Protein AF-A0A368FZT1-F1 (afdb_monomer)

Mean predicted aligned error: 20.61 Å

Solvent-accessible surface area (backbone atoms only — not comparable to full-atom values): 13750 Å² total; per-residue (Å²): 111,73,68,60,55,51,53,52,53,49,55,52,51,52,52,50,52,50,51,53,54,49,49,63,48,50,56,52,50,53,51,51,49,54,51,50,50,52,53,50,50,60,50,52,77,72,47,78,65,82,86,70,64,77,76,77,80,78,63,74,84,92,45,52,70,65,61,53,51,53,45,47,74,75,28,95,40,71,41,58,28,50,43,54,52,48,53,62,72,34,63,88,47,95,52,56,68,52,45,76,91,78,37,88,64,48,66,61,53,55,50,51,51,50,52,50,45,72,75,57,74,58,101,41,73,69,54,48,53,52,52,50,52,48,25,52,50,49,40,38,51,46,36,55,52,48,59,64,66,72,52,91,72,74,86,83,76,89,78,74,73,77,77,87,72,87,73,81,82,85,87,80,92,74,90,81,88,89,84,88,86,88,82,86,88,79,91,78,88,80,90,84,92,83,81,88,80,88,82,90,86,86,84,87,84,89,82,84,91,134

Secondary structure (DSSP, 8-state):
-HHHHHHHHHHHHHHHHHHHHHHHHHHHHHHHHHHHHHHHHHHHTTS--TTSS-------TT--HHHHHHHHHH-SSHHHHHHHHHHHHTTT-TTTTS-GGG-S-HHHHHHHHHHHHHHS--SSHHHHHHHHHHHHHHHHHHHHHHHHHSS---------------PPS-----------------------------------------

pLDDT: mean 72.35, std 20.94, range [32.94, 98.0]

Radius of gyration: 41.98 Å; Cα contacts (8 Å, |Δi|>4): 70; chains: 1; bounding box: 134×56×104 Å

Foldseek 3Di:
DVVVVVVVVVVVVVVVVVVVVVVVVVVVVVVVVVVVVVVVVVVVVVDPPPVPPLPPQDDPQPQDPVNLVVLLVVDPALLSSLLVLLCSNCVPPPCSLPQLVPGPPVVSVVSSLSVSCVSDPDPDPVVSVVSSVSNSVSSNVVSVVVVVVPDPDDDDDPPPPDPPPDDDDDDDDDDDDDDDDDDDDDDDDDDDDDDYDDDDDDDDDDDDDD

Structure (mmCIF, N/CA/C/O backbone):
data_AF-A0A368FZT1-F1
#
_entry.id   AF-A0A368FZT1-F1
#
loop_
_atom_site.group_PDB
_atom_site.id
_atom_site.type_symbol
_atom_site.label_atom_id
_atom_site.label_alt_id
_atom_site.label_comp_id
_atom_site.label_asym_id
_atom_site.label_entity_id
_atom_site.label_seq_id
_atom_site.pdbx_PDB_ins_code
_atom_site.Cartn_x
_atom_site.Cartn_y
_atom_site.Cartn_z
_atom_site.occupancy
_atom_site.B_iso_or_equiv
_atom_site.auth_seq_id
_atom_site.auth_comp_id
_atom_site.auth_asym_id
_atom_site.auth_atom_id
_atom_site.pdbx_PDB_model_num
ATOM 1 N N . MET A 1 1 ? -59.828 1.746 61.726 1.00 66.81 1 MET A N 1
ATOM 2 C CA . MET A 1 1 ? -58.622 2.583 61.553 1.00 66.81 1 MET A CA 1
ATOM 3 C C . MET A 1 1 ? -57.364 1.718 61.612 1.00 66.81 1 MET A C 1
ATOM 5 O O . MET A 1 1 ? -56.768 1.463 60.575 1.00 66.81 1 MET A O 1
ATOM 9 N N . ASP A 1 2 ? -57.015 1.172 62.775 1.00 82.88 2 ASP A N 1
ATOM 10 C CA . ASP A 1 2 ? -55.667 0.654 63.090 1.00 82.88 2 ASP A CA 1
ATOM 11 C C . ASP A 1 2 ? -55.168 -0.544 62.258 1.00 82.88 2 ASP A C 1
ATOM 13 O O . ASP A 1 2 ? -53.963 -0.776 62.165 1.00 82.88 2 ASP A O 1
ATOM 17 N N . SER A 1 3 ? -56.062 -1.335 61.653 1.00 85.62 3 SER A N 1
ATOM 18 C CA . SER A 1 3 ? -55.662 -2.411 60.726 1.00 85.62 3 SER A CA 1
ATOM 19 C C . SER A 1 3 ? -55.137 -1.851 59.401 1.00 85.62 3 SER A C 1
ATOM 21 O O . SER A 1 3 ? -54.125 -2.319 58.895 1.00 85.62 3 SER A O 1
ATOM 23 N N . TYR A 1 4 ? -55.787 -0.807 58.879 1.00 89.94 4 TYR A N 1
ATOM 24 C CA . TYR A 1 4 ? -55.430 -0.176 57.606 1.00 89.94 4 TYR A CA 1
ATOM 25 C C . TYR A 1 4 ? -54.104 0.589 57.718 1.00 89.94 4 TYR A C 1
ATOM 27 O O . TYR A 1 4 ? -53.255 0.509 56.837 1.00 89.94 4 TYR A O 1
ATOM 35 N N . ILE A 1 5 ? -53.883 1.252 58.860 1.00 92.31 5 ILE A N 1
ATOM 36 C CA . ILE A 1 5 ? -52.615 1.928 59.170 1.00 92.31 5 ILE A CA 1
ATOM 37 C C . ILE A 1 5 ? -51.461 0.913 59.228 1.00 92.31 5 ILE A C 1
ATOM 39 O O . ILE A 1 5 ? -50.427 1.142 58.606 1.00 92.31 5 ILE A O 1
ATOM 43 N N . ARG A 1 6 ? -51.647 -0.240 59.893 1.00 92.00 6 ARG A N 1
ATOM 44 C CA . ARG A 1 6 ? -50.635 -1.313 59.925 1.00 92.00 6 ARG A CA 1
ATOM 45 C C . ARG A 1 6 ? -50.302 -1.869 58.544 1.00 92.00 6 ARG A C 1
ATOM 47 O O . ARG A 1 6 ? -49.128 -2.086 58.262 1.00 92.00 6 ARG A O 1
ATOM 54 N N . GLU A 1 7 ? -51.301 -2.084 57.691 1.00 94.19 7 GLU A N 1
ATOM 55 C CA . GLU A 1 7 ? -51.066 -2.589 56.335 1.00 94.19 7 GLU A CA 1
ATOM 56 C C . GLU A 1 7 ? -50.265 -1.588 55.485 1.00 94.19 7 GLU A C 1
ATOM 58 O O . GLU A 1 7 ? -49.317 -1.979 54.803 1.00 94.19 7 GLU A O 1
ATOM 63 N N . ILE A 1 8 ? -50.575 -0.289 55.587 1.00 94.69 8 ILE A N 1
ATOM 64 C CA . ILE A 1 8 ? -49.796 0.776 54.936 1.00 94.69 8 ILE A CA 1
ATOM 65 C C . ILE A 1 8 ? -48.347 0.775 55.437 1.00 94.69 8 ILE A C 1
ATOM 67 O O . ILE A 1 8 ? -47.428 0.805 54.619 1.00 94.69 8 ILE A O 1
ATOM 71 N N . SER A 1 9 ? -48.124 0.692 56.752 1.00 93.75 9 SER A N 1
ATOM 72 C CA . SER A 1 9 ? -46.770 0.633 57.317 1.00 93.75 9 SER A CA 1
ATOM 73 C C . SER A 1 9 ? -45.992 -0.615 56.878 1.00 93.75 9 SER A C 1
ATOM 75 O O . SER A 1 9 ? -44.796 -0.504 56.621 1.00 93.75 9 SER A O 1
ATOM 77 N N . SER A 1 10 ? -46.646 -1.776 56.730 1.00 95.75 10 SER A N 1
ATOM 78 C CA . SER A 1 10 ? -46.002 -2.994 56.202 1.00 95.75 10 SER A CA 1
ATOM 79 C C . SER A 1 10 ? -45.539 -2.797 54.758 1.00 95.75 10 SER A C 1
ATOM 81 O O . SER A 1 10 ? -44.368 -3.002 54.451 1.00 95.75 10 SER A O 1
ATOM 83 N N . ARG A 1 11 ? -46.427 -2.291 53.889 1.00 95.50 11 ARG A N 1
ATOM 84 C CA . ARG A 1 11 ? -46.112 -2.012 52.476 1.00 95.50 11 ARG A CA 1
ATOM 85 C C . ARG A 1 11 ? -45.005 -0.962 52.322 1.00 95.50 11 ARG A C 1
ATOM 87 O O . ARG A 1 11 ? -44.181 -1.066 51.420 1.00 95.50 11 ARG A O 1
ATOM 94 N N . GLN A 1 12 ? -44.964 0.045 53.199 1.00 95.31 12 GLN A N 1
ATOM 95 C CA . GLN A 1 12 ? -43.883 1.039 53.227 1.00 95.31 12 GLN A CA 1
ATOM 96 C C . GLN A 1 12 ? -42.538 0.424 53.638 1.00 95.31 12 GLN A C 1
ATOM 98 O O . GLN A 1 12 ? -41.517 0.768 53.046 1.00 95.31 12 GLN A O 1
ATOM 103 N N . LEU A 1 13 ? -42.530 -0.494 54.609 1.00 96.38 13 LEU A N 1
ATOM 104 C CA . LEU A 1 13 ? -41.320 -1.195 55.043 1.00 96.38 13 LEU A CA 1
ATOM 105 C C . LEU A 1 13 ? -40.777 -2.132 53.952 1.00 96.38 13 LEU A C 1
ATOM 107 O O . LEU A 1 13 ? -39.575 -2.125 53.695 1.00 96.38 13 LEU A O 1
ATOM 111 N N . GLU A 1 14 ? -41.652 -2.888 53.285 1.00 95.81 14 GLU A N 1
ATOM 112 C CA . GLU A 1 14 ? -41.304 -3.739 52.136 1.00 95.81 14 GLU A CA 1
ATOM 113 C C . GLU A 1 14 ? -40.705 -2.906 50.992 1.00 95.81 14 GLU A C 1
ATOM 115 O O . GLU A 1 14 ? -39.598 -3.182 50.533 1.00 95.81 14 GLU A O 1
ATOM 120 N N . MET A 1 15 ? -41.374 -1.814 50.605 1.00 97.38 15 MET A N 1
ATOM 121 C CA . MET A 1 15 ? -40.884 -0.897 49.572 1.00 97.38 15 MET A CA 1
ATOM 122 C C . MET A 1 15 ? -39.522 -0.281 49.929 1.00 97.38 15 MET A C 1
ATOM 124 O O . MET A 1 15 ? -38.678 -0.118 49.049 1.00 97.38 15 MET A O 1
ATOM 128 N N . GLN A 1 16 ? -39.278 0.044 51.203 1.00 96.94 16 GLN A N 1
ATOM 129 C CA . GLN A 1 16 ? -37.981 0.558 51.648 1.00 96.94 16 GLN A CA 1
ATOM 130 C C . GLN A 1 16 ? -36.875 -0.503 51.512 1.00 96.94 16 GLN A C 1
ATOM 132 O O . GLN A 1 16 ? -35.805 -0.201 50.986 1.00 96.94 16 GLN A O 1
ATOM 137 N N . GLN A 1 17 ? -37.146 -1.757 51.898 1.00 97.81 17 GLN A N 1
ATOM 138 C CA . GLN A 1 17 ? -36.201 -2.867 51.712 1.00 97.81 17 GLN A CA 1
ATOM 139 C C . GLN A 1 17 ? -35.886 -3.122 50.231 1.00 97.81 17 GLN A C 1
ATOM 141 O O . GLN A 1 17 ? -34.726 -3.359 49.884 1.00 97.81 17 GLN A O 1
ATOM 146 N N . ASP A 1 18 ? -36.883 -3.030 49.348 1.00 97.44 18 ASP A N 1
ATOM 147 C CA . ASP A 1 18 ? -36.681 -3.153 47.902 1.00 97.44 18 ASP A CA 1
ATOM 148 C C . ASP A 1 18 ? -35.825 -2.010 47.339 1.00 97.44 18 ASP A C 1
ATOM 150 O O . ASP A 1 18 ? -34.900 -2.265 46.564 1.00 97.44 18 ASP A O 1
ATOM 154 N N . VAL A 1 19 ? -36.066 -0.763 47.762 1.00 97.50 19 VAL A N 1
ATOM 155 C CA . VAL A 1 19 ? -35.246 0.401 47.376 1.00 97.50 19 VAL A CA 1
ATOM 156 C C . VAL A 1 19 ? -33.789 0.217 47.805 1.00 97.50 19 VAL A C 1
ATOM 158 O O . VAL A 1 19 ? -32.884 0.401 46.986 1.00 97.50 19 VAL A O 1
ATOM 161 N N . ASP A 1 20 ? -33.544 -0.215 49.043 1.00 97.75 20 ASP A N 1
ATOM 162 C CA . ASP A 1 20 ? -32.190 -0.441 49.561 1.00 97.75 20 ASP A CA 1
ATOM 163 C C . ASP A 1 20 ? -31.495 -1.625 48.850 1.00 97.75 20 ASP A C 1
ATOM 165 O O . ASP A 1 20 ? -30.318 -1.547 48.484 1.00 97.75 20 ASP A O 1
ATOM 169 N N . SER A 1 21 ? -32.242 -2.694 48.547 1.00 98.00 21 SER A N 1
ATOM 170 C CA . SER A 1 21 ? -31.788 -3.853 47.759 1.00 98.00 21 SER A CA 1
ATOM 171 C C . SER A 1 21 ? -31.425 -3.483 46.315 1.00 98.00 21 SER A C 1
ATOM 173 O O . SER A 1 21 ? -30.409 -3.945 45.783 1.00 98.00 21 SER A O 1
ATOM 175 N N . ILE A 1 22 ? -32.224 -2.625 45.670 1.00 97.94 22 ILE A N 1
ATOM 176 C CA . ILE A 1 22 ? -31.953 -2.092 44.329 1.00 97.94 22 ILE A CA 1
ATOM 177 C C . ILE A 1 22 ? -30.713 -1.197 44.362 1.00 97.94 22 ILE A C 1
ATOM 179 O O . ILE A 1 22 ? -29.813 -1.392 43.545 1.00 97.94 22 ILE A O 1
ATOM 183 N N . LYS A 1 23 ? -30.606 -0.284 45.333 1.00 97.69 23 LYS A N 1
ATOM 184 C CA . LYS A 1 23 ? -29.442 0.597 45.493 1.00 97.69 23 LYS A CA 1
ATOM 185 C C . LYS A 1 23 ? -28.140 -0.202 45.630 1.00 97.69 23 LYS A C 1
ATOM 187 O O . LYS A 1 23 ? -27.205 0.011 44.861 1.00 97.69 23 LYS A O 1
ATOM 192 N N . ALA A 1 24 ? -28.121 -1.216 46.497 1.00 97.56 24 ALA A N 1
ATOM 193 C CA . ALA A 1 24 ? -26.971 -2.106 46.674 1.00 97.56 24 ALA A CA 1
ATOM 194 C C . ALA A 1 24 ? -26.660 -2.989 45.442 1.00 97.56 24 ALA A C 1
ATOM 196 O O . ALA A 1 24 ? -25.560 -3.538 45.328 1.00 97.56 24 ALA A O 1
ATOM 197 N N . LYS A 1 25 ? -27.606 -3.185 44.511 1.00 97.31 25 LYS A N 1
ATOM 198 C CA . LYS A 1 25 ? -27.345 -3.813 43.199 1.00 97.31 25 LYS A CA 1
ATOM 199 C C . LYS A 1 25 ? -26.739 -2.812 42.213 1.00 97.31 25 LYS A C 1
ATOM 201 O O . LYS A 1 25 ? -25.789 -3.176 41.526 1.00 97.31 25 LYS A O 1
ATOM 206 N N . VAL A 1 26 ? -27.246 -1.578 42.171 1.00 97.81 26 VAL A N 1
ATOM 207 C CA . VAL A 1 26 ? -26.725 -0.503 41.309 1.00 97.81 26 VAL A CA 1
ATOM 208 C C . VAL A 1 26 ? -25.274 -0.181 41.663 1.00 97.81 26 VAL A C 1
ATOM 210 O O . VAL A 1 26 ? -24.425 -0.236 40.780 1.00 97.81 26 VAL A O 1
ATOM 213 N N . GLU A 1 27 ? -24.953 0.031 42.942 1.00 97.56 27 GLU A N 1
ATOM 214 C CA . GLU A 1 27 ? -23.581 0.330 43.389 1.00 97.56 27 GLU A CA 1
ATOM 215 C C . GLU A 1 27 ? -22.581 -0.761 42.960 1.00 97.56 27 GLU A C 1
ATOM 217 O O . GLU A 1 27 ? -21.521 -0.457 42.409 1.00 97.56 27 GLU A O 1
ATOM 222 N N . ARG A 1 28 ? -22.951 -2.045 43.104 1.00 96.81 28 ARG A N 1
ATOM 223 C CA . ARG A 1 28 ? -22.137 -3.179 42.628 1.00 96.81 28 ARG A CA 1
ATOM 224 C C . ARG A 1 28 ? -21.985 -3.213 41.109 1.00 96.81 28 ARG A C 1
ATOM 226 O O . ARG A 1 28 ? -20.898 -3.528 40.625 1.00 96.81 28 ARG A O 1
ATOM 233 N N . LEU A 1 29 ? -23.043 -2.900 40.358 1.00 97.12 29 LEU A N 1
ATOM 234 C CA . LEU A 1 29 ? -22.975 -2.814 38.898 1.00 97.12 29 LEU A CA 1
ATOM 235 C C . LEU A 1 29 ? -22.032 -1.691 38.463 1.00 97.12 29 LEU A C 1
ATOM 237 O O . LEU A 1 29 ? -21.136 -1.956 37.666 1.00 97.12 29 LEU A O 1
ATOM 241 N N . GLU A 1 30 ? -22.137 -0.491 39.037 1.00 96.44 30 GLU A N 1
ATOM 242 C CA . GLU A 1 30 ? -21.202 0.600 38.740 1.00 96.44 30 GLU A CA 1
ATOM 243 C C . GLU A 1 30 ? -19.750 0.246 39.103 1.00 96.44 30 GLU A C 1
ATOM 245 O O . GLU A 1 30 ? -18.820 0.614 38.389 1.00 96.44 30 GLU A O 1
ATOM 250 N N . GLN A 1 31 ? -19.516 -0.471 40.207 1.00 96.69 31 GLN A N 1
ATOM 251 C CA . GLN A 1 31 ? -18.171 -0.931 40.573 1.00 96.69 31 GLN A CA 1
ATOM 252 C C . GLN A 1 31 ? -17.626 -1.964 39.580 1.00 96.69 31 GLN A C 1
ATOM 254 O O . GLN A 1 31 ? -16.460 -1.874 39.188 1.00 96.69 31 GLN A O 1
ATOM 259 N N . SER A 1 32 ? -18.470 -2.886 39.106 1.00 96.12 32 SER A N 1
ATOM 260 C CA . SER A 1 32 ? -18.100 -3.812 38.031 1.00 96.12 32 SER A CA 1
ATOM 261 C C . SER A 1 32 ? -17.834 -3.082 36.708 1.00 96.12 32 SER A C 1
ATOM 263 O O . SER A 1 32 ? -16.868 -3.400 36.021 1.00 96.12 32 SER A O 1
ATOM 265 N N . GLU A 1 33 ? -18.605 -2.038 36.391 1.00 95.06 33 GLU A N 1
ATOM 266 C CA . GLU A 1 33 ? -18.410 -1.215 35.198 1.00 95.06 33 GLU A CA 1
ATOM 267 C C . GLU A 1 33 ? -17.088 -0.441 35.261 1.00 95.06 33 GLU A C 1
ATOM 269 O O . GLU A 1 33 ? -16.310 -0.470 34.309 1.00 95.06 33 GLU A O 1
ATOM 274 N N . ARG A 1 34 ? -16.786 0.202 36.397 1.00 93.38 34 ARG A N 1
ATOM 275 C CA . ARG A 1 34 ? -15.503 0.883 36.638 1.00 93.38 34 ARG A CA 1
ATOM 276 C C . ARG A 1 34 ? -14.328 -0.089 36.482 1.00 93.38 34 ARG A C 1
ATOM 278 O O . ARG A 1 34 ? -13.362 0.242 35.801 1.00 93.38 34 ARG A O 1
ATOM 285 N N . SER A 1 35 ? -14.436 -1.301 37.033 1.00 94.31 35 SER A N 1
ATOM 286 C CA . SER A 1 35 ? -13.419 -2.354 36.889 1.00 94.31 35 SER A CA 1
ATOM 287 C C . SER A 1 35 ? -13.230 -2.796 35.430 1.00 94.31 35 SER A C 1
ATOM 289 O O . SER A 1 35 ? -12.100 -2.824 34.940 1.00 94.31 35 SER A O 1
ATOM 291 N N . LEU A 1 36 ? -14.325 -3.059 34.704 1.00 93.44 36 LEU A N 1
ATOM 292 C CA . LEU A 1 36 ? -14.290 -3.420 33.284 1.00 93.44 36 LEU A CA 1
ATOM 293 C C . LEU A 1 36 ? -13.704 -2.299 32.421 1.00 93.44 36 LEU A C 1
ATOM 295 O O . LEU A 1 36 ? -12.868 -2.576 31.565 1.00 93.44 36 LEU A O 1
ATOM 299 N N . ARG A 1 37 ? -14.079 -1.036 32.664 1.00 86.94 37 ARG A N 1
ATOM 300 C CA . ARG A 1 37 ? -13.499 0.127 31.975 1.00 86.94 37 ARG A CA 1
ATOM 301 C C . ARG A 1 37 ? -11.984 0.176 32.182 1.00 86.94 37 ARG A C 1
ATOM 303 O O . ARG A 1 37 ? -11.263 0.245 31.193 1.00 86.94 37 ARG A O 1
ATOM 310 N N . CYS A 1 38 ? -11.493 0.070 33.421 1.00 81.56 38 CYS A N 1
ATOM 311 C CA . CYS A 1 38 ? -10.050 0.039 33.698 1.00 81.56 38 CYS A CA 1
ATOM 312 C C . CYS A 1 38 ? -9.341 -1.114 32.968 1.00 81.56 38 CYS A C 1
ATOM 314 O O . CYS A 1 38 ? -8.320 -0.885 32.327 1.00 81.56 38 CYS A O 1
ATOM 316 N N . SER A 1 39 ? -9.911 -2.325 32.989 1.00 85.31 39 SER A N 1
ATOM 317 C CA . SER A 1 39 ? -9.359 -3.484 32.271 1.00 85.31 39 SER A CA 1
ATOM 318 C C . SER A 1 39 ? -9.324 -3.277 30.750 1.00 85.31 39 SER A C 1
ATOM 320 O O . SER A 1 39 ? -8.332 -3.615 30.106 1.00 85.31 39 SER A O 1
ATOM 322 N N . VAL A 1 40 ? -10.362 -2.669 30.167 1.00 84.12 40 VAL A N 1
ATOM 323 C CA . VAL A 1 40 ? -10.399 -2.327 28.737 1.00 84.12 40 VAL A CA 1
ATOM 324 C C . VAL A 1 40 ? -9.356 -1.265 28.392 1.00 84.12 40 VAL A C 1
ATOM 326 O O . VAL A 1 40 ? -8.672 -1.425 27.385 1.00 84.12 40 VAL A O 1
ATOM 329 N N . TYR A 1 41 ? -9.170 -0.226 29.212 1.00 74.00 41 TYR A N 1
ATOM 330 C CA . TYR A 1 41 ? -8.101 0.755 28.990 1.00 74.00 41 TYR A CA 1
ATOM 331 C C . TYR A 1 41 ? -6.709 0.117 29.083 1.00 74.00 41 TYR A C 1
ATOM 333 O O . TYR A 1 41 ? -5.887 0.355 28.206 1.00 74.00 41 TYR A O 1
ATOM 341 N N . GLU A 1 42 ? -6.473 -0.773 30.048 1.00 76.25 42 GLU A N 1
ATOM 342 C CA . GLU A 1 42 ? -5.230 -1.552 30.145 1.00 76.25 42 GLU A CA 1
ATOM 343 C C . GLU A 1 42 ? -4.972 -2.472 28.938 1.00 76.25 42 GLU A C 1
ATOM 345 O O . GLU A 1 42 ? -3.819 -2.745 28.595 1.00 76.25 42 GLU A O 1
ATOM 350 N N . LEU A 1 43 ? -6.021 -2.978 28.286 1.00 70.44 43 LEU A N 1
ATOM 351 C CA . LEU A 1 43 ? -5.887 -3.736 27.041 1.00 70.44 43 LEU A CA 1
ATOM 352 C C . LEU A 1 43 ? -5.627 -2.810 25.847 1.00 70.44 43 LEU A C 1
ATOM 354 O O . LEU A 1 43 ? -4.787 -3.130 25.012 1.00 70.44 43 LEU A O 1
ATOM 358 N N . LEU A 1 44 ? -6.310 -1.665 25.773 1.00 63.94 44 LEU A N 1
ATOM 359 C CA . LEU A 1 44 ? -6.150 -0.683 24.696 1.00 63.94 44 LEU A CA 1
ATOM 360 C C . LEU A 1 44 ? -4.766 -0.022 24.701 1.00 63.94 44 LEU A C 1
ATOM 362 O O . LEU A 1 44 ? -4.211 0.183 23.629 1.00 63.94 44 LEU A O 1
ATOM 366 N N . ASP A 1 45 ? -4.185 0.238 25.872 1.00 64.38 45 ASP A N 1
ATOM 367 C CA . ASP A 1 45 ? -2.832 0.803 26.010 1.00 64.38 45 ASP A CA 1
ATOM 368 C C . ASP A 1 45 ? -1.737 -0.177 25.533 1.00 64.38 45 ASP A C 1
ATOM 370 O O . ASP A 1 45 ? -0.655 0.214 25.104 1.00 64.38 45 ASP A O 1
ATOM 374 N N . ARG A 1 46 ? -2.052 -1.482 25.522 1.00 65.31 46 ARG A N 1
ATOM 375 C CA . ARG A 1 46 ? -1.213 -2.551 24.951 1.00 65.31 46 ARG A CA 1
ATOM 376 C C . ARG A 1 46 ? -1.499 -2.828 23.467 1.00 65.31 46 ARG A C 1
ATOM 378 O O . ARG A 1 46 ? -0.823 -3.669 22.875 1.00 65.31 46 ARG A O 1
ATOM 385 N N . VAL A 1 47 ? -2.476 -2.155 22.850 1.00 55.22 47 VAL A N 1
ATOM 386 C CA . VAL A 1 47 ? -2.761 -2.248 21.409 1.00 55.22 47 VAL A CA 1
ATOM 387 C C . VAL A 1 47 ? -2.037 -1.106 20.686 1.00 55.22 47 VAL A C 1
ATOM 389 O O . VAL A 1 47 ? -2.406 0.053 20.873 1.00 55.22 47 VAL A O 1
ATOM 392 N N . PRO A 1 48 ? -1.051 -1.396 19.811 1.00 56.69 48 PRO A N 1
ATOM 393 C CA . PRO A 1 48 ? -0.395 -0.363 19.018 1.00 56.69 48 PRO A CA 1
ATOM 394 C C . PRO A 1 48 ? -1.415 0.460 18.215 1.00 56.69 48 PRO A C 1
ATOM 396 O O . PRO A 1 48 ? -2.391 -0.112 17.706 1.00 56.69 48 PRO A O 1
ATOM 399 N N . PRO A 1 49 ? -1.210 1.781 18.047 1.00 57.03 49 PRO A N 1
ATOM 400 C CA . PRO A 1 49 ? -2.114 2.619 17.273 1.00 57.03 49 PRO A CA 1
ATOM 401 C C . PRO A 1 49 ? -2.397 2.016 15.893 1.00 57.03 49 PRO A C 1
ATOM 403 O O . PRO A 1 49 ? -1.480 1.654 15.156 1.00 57.03 49 PRO A O 1
ATOM 406 N N . ARG A 1 50 ? -3.677 1.966 15.489 1.00 50.16 50 ARG A N 1
ATOM 407 C CA . ARG A 1 50 ? -4.118 1.401 14.190 1.00 50.16 50 ARG A CA 1
ATOM 408 C C . ARG A 1 50 ? -3.473 2.042 12.947 1.00 50.16 50 ARG A C 1
ATOM 410 O O . ARG A 1 50 ? -3.696 1.551 11.844 1.00 50.16 50 ARG A O 1
ATOM 417 N N . ALA A 1 51 ? -2.695 3.110 13.112 1.00 51.22 51 ALA A N 1
ATOM 418 C CA . ALA A 1 51 ? -1.849 3.696 12.080 1.00 51.22 51 ALA A CA 1
ATOM 419 C C . ALA A 1 51 ? -0.712 2.763 11.608 1.00 51.22 51 ALA A C 1
ATOM 421 O O . ALA A 1 51 ? -0.251 2.924 10.480 1.00 51.22 51 ALA A O 1
ATOM 422 N N . GLU A 1 52 ? -0.275 1.798 12.429 1.00 49.19 52 GLU A N 1
ATOM 423 C CA . GLU A 1 52 ? 0.941 1.008 12.163 1.00 49.19 52 GLU A CA 1
ATOM 424 C C . GLU A 1 52 ? 0.720 -0.419 11.652 1.00 49.19 52 GLU A C 1
ATOM 426 O O . GLU A 1 52 ? 1.689 -1.092 11.316 1.00 49.19 52 GLU A O 1
ATOM 431 N N . VAL A 1 53 ? -0.522 -0.896 11.507 1.00 46.28 53 VAL A N 1
ATOM 432 C CA . VAL A 1 53 ? -0.758 -2.156 10.779 1.00 46.28 53 VAL A CA 1
ATOM 433 C C . VAL A 1 53 ? -0.626 -1.854 9.282 1.00 46.28 53 VAL A C 1
ATOM 435 O O . VAL A 1 53 ? -1.504 -1.170 8.743 1.00 46.28 53 VAL A O 1
ATOM 438 N N . PRO A 1 54 ? 0.415 -2.336 8.567 1.00 52.72 54 PRO A N 1
ATOM 439 C CA . PRO A 1 54 ? 0.573 -2.019 7.155 1.00 52.72 54 PRO A CA 1
ATOM 440 C C . PRO A 1 54 ? -0.617 -2.605 6.408 1.00 52.72 54 PRO A C 1
ATOM 442 O O . PRO A 1 54 ? -0.841 -3.818 6.444 1.00 52.72 54 PRO A O 1
ATOM 4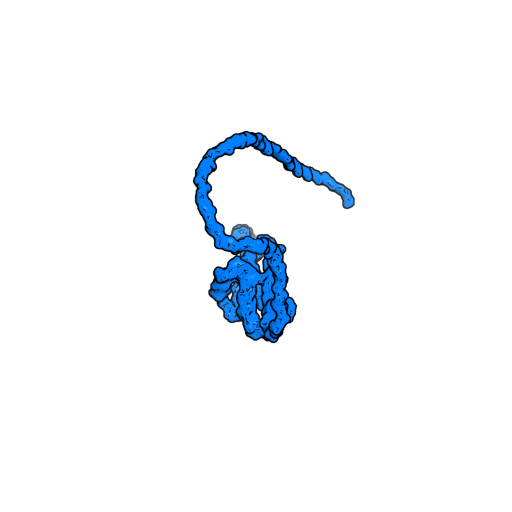45 N N . LYS A 1 55 ? -1.411 -1.741 5.765 1.00 57.56 55 LYS A N 1
ATOM 446 C CA . LYS A 1 55 ? -2.628 -2.147 5.060 1.00 57.56 55 LYS A CA 1
ATOM 447 C C . LYS A 1 55 ? -2.253 -3.231 4.0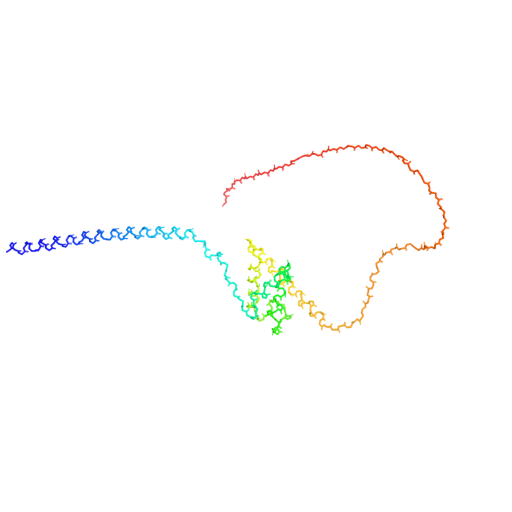55 1.00 57.56 55 LYS A C 1
ATOM 449 O O . LYS A 1 55 ? -1.526 -2.945 3.107 1.00 57.56 55 LYS A O 1
ATOM 454 N N . ALA A 1 56 ? -2.701 -4.465 4.308 1.00 61.75 56 ALA A N 1
ATOM 455 C CA . ALA A 1 56 ? -2.244 -5.638 3.574 1.00 61.75 56 ALA A CA 1
ATOM 456 C C . ALA A 1 56 ? -2.375 -5.381 2.071 1.00 61.75 56 ALA A C 1
ATOM 458 O O . ALA A 1 56 ? -3.479 -5.141 1.575 1.00 61.75 56 ALA A O 1
ATOM 459 N N . LEU A 1 57 ? -1.238 -5.352 1.371 1.00 68.25 57 LEU A N 1
ATOM 460 C CA . LEU A 1 57 ? -1.206 -4.954 -0.026 1.00 68.25 57 LEU A CA 1
ATOM 461 C C . LEU A 1 57 ? -1.935 -6.016 -0.850 1.00 68.25 57 LEU A C 1
ATOM 463 O O . LEU A 1 57 ? -1.385 -7.074 -1.150 1.00 68.25 57 LEU A O 1
ATOM 467 N N . THR A 1 58 ? -3.183 -5.736 -1.210 1.00 73.25 58 THR A N 1
ATOM 468 C CA . THR A 1 58 ? -3.924 -6.533 -2.184 1.00 73.25 58 THR A CA 1
ATOM 469 C C . THR A 1 58 ? -3.188 -6.465 -3.519 1.00 73.25 58 THR A C 1
ATOM 471 O O . THR A 1 58 ? -2.708 -5.395 -3.895 1.00 73.25 58 THR A O 1
ATOM 474 N N . TYR A 1 59 ? -3.133 -7.578 -4.251 1.00 72.38 59 TYR A N 1
ATOM 475 C CA . TYR A 1 59 ? -2.470 -7.682 -5.554 1.00 72.38 59 TYR A CA 1
ATOM 476 C C . TYR A 1 59 ? -3.498 -7.819 -6.706 1.00 72.38 59 TYR A C 1
ATOM 478 O O . TYR A 1 59 ? -3.701 -8.914 -7.229 1.00 72.38 59 TYR A O 1
ATOM 486 N N . PRO A 1 60 ? -4.217 -6.741 -7.080 1.00 67.31 60 PRO A N 1
ATOM 487 C CA . PRO A 1 60 ? -5.079 -6.723 -8.261 1.00 67.31 60 PRO A CA 1
ATOM 488 C C . PRO A 1 60 ? -4.266 -6.714 -9.571 1.00 67.31 60 PRO A C 1
ATOM 490 O O . PRO A 1 60 ? -3.053 -6.519 -9.577 1.00 67.31 60 PRO A O 1
ATOM 493 N N . TYR A 1 61 ? -4.973 -6.844 -10.700 1.00 68.31 61 TYR A N 1
ATOM 494 C CA . TYR A 1 61 ? -4.439 -6.706 -12.068 1.00 68.31 61 TYR A CA 1
ATOM 495 C C . TYR A 1 61 ? -3.509 -7.840 -12.550 1.00 68.31 61 TYR A C 1
ATOM 497 O O . TYR A 1 61 ? -2.544 -7.587 -13.266 1.00 68.31 61 TYR A O 1
ATOM 505 N N . ASN A 1 62 ? -3.833 -9.096 -12.213 1.00 69.19 62 ASN A N 1
ATOM 506 C CA . ASN A 1 62 ? -3.152 -10.321 -12.680 1.00 69.19 62 ASN A CA 1
ATOM 507 C C . ASN A 1 62 ? -1.677 -10.474 -12.261 1.00 69.19 62 ASN A C 1
ATOM 509 O O . ASN A 1 62 ? -0.975 -11.332 -12.793 1.00 69.19 62 ASN A O 1
ATOM 513 N N . LEU A 1 63 ? -1.206 -9.684 -11.295 1.00 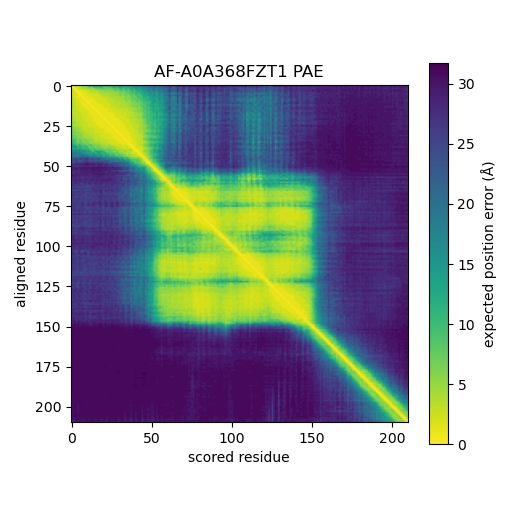77.62 63 LEU A N 1
ATOM 514 C CA . LEU A 1 63 ? 0.143 -9.800 -10.750 1.00 77.62 63 LEU A CA 1
ATOM 515 C C . LEU A 1 63 ? 0.089 -10.568 -9.424 1.00 77.62 63 LEU A C 1
ATOM 517 O O . LEU A 1 63 ? -0.506 -10.083 -8.471 1.00 77.62 63 LEU A O 1
ATOM 521 N N . THR A 1 64 ? 0.674 -11.763 -9.336 1.00 83.50 64 THR A N 1
ATOM 522 C CA . THR A 1 64 ? 0.680 -12.535 -8.078 1.00 83.50 64 THR A CA 1
ATOM 523 C C . THR A 1 64 ? 1.712 -11.988 -7.089 1.00 83.50 64 THR A C 1
ATOM 525 O O . THR A 1 64 ? 2.723 -11.406 -7.488 1.00 83.50 64 THR A O 1
ATOM 528 N N . LYS A 1 65 ? 1.500 -12.209 -5.782 1.00 81.50 65 LYS A N 1
ATOM 529 C CA . LYS A 1 65 ? 2.482 -11.846 -4.742 1.00 81.50 65 LYS A CA 1
ATOM 530 C C . LYS A 1 65 ? 3.860 -12.456 -5.033 1.00 81.50 65 LYS A C 1
ATOM 532 O O . LYS A 1 65 ? 4.858 -11.748 -4.955 1.00 81.50 65 LYS A O 1
ATOM 537 N N . GLU A 1 66 ? 3.885 -13.735 -5.406 1.00 84.56 66 GLU A N 1
ATOM 538 C CA . GLU A 1 66 ? 5.091 -14.486 -5.782 1.00 84.56 66 GLU A CA 1
ATOM 539 C C . GLU A 1 66 ? 5.855 -13.786 -6.907 1.00 84.56 66 GLU A C 1
ATOM 541 O O . GLU A 1 66 ? 7.041 -13.506 -6.766 1.00 84.56 66 GLU A O 1
ATOM 546 N N . ARG A 1 67 ? 5.158 -13.368 -7.972 1.00 84.56 67 ARG A N 1
ATOM 547 C CA . ARG A 1 67 ? 5.783 -12.650 -9.087 1.00 84.56 67 ARG A CA 1
ATOM 548 C C . ARG A 1 67 ? 6.435 -11.338 -8.648 1.00 84.56 67 ARG A C 1
ATOM 550 O O . ARG A 1 67 ? 7.499 -10.971 -9.147 1.00 84.56 67 ARG A O 1
ATOM 557 N N . VAL A 1 68 ? 5.815 -10.626 -7.708 1.00 85.56 68 VAL A N 1
ATOM 558 C CA . VAL A 1 68 ? 6.391 -9.406 -7.127 1.00 85.56 68 VAL A CA 1
ATOM 559 C C . VAL A 1 68 ? 7.594 -9.717 -6.232 1.00 85.56 68 VAL A C 1
ATOM 561 O O . VAL A 1 68 ? 8.560 -8.953 -6.243 1.00 85.56 68 VAL A O 1
ATOM 564 N N . ASP A 1 69 ? 7.571 -10.832 -5.498 1.00 86.62 69 ASP A N 1
ATOM 565 C CA . ASP A 1 69 ? 8.702 -11.309 -4.694 1.00 86.62 69 ASP A CA 1
ATOM 566 C C . ASP A 1 69 ? 9.905 -11.696 -5.568 1.00 86.62 69 ASP A C 1
ATOM 568 O O . ASP A 1 69 ? 11.011 -11.224 -5.297 1.00 86.62 69 ASP A O 1
ATOM 572 N N . ASP A 1 70 ? 9.694 -12.433 -6.662 1.00 88.50 70 ASP A N 1
ATOM 573 C CA . ASP A 1 70 ? 10.736 -12.759 -7.646 1.00 88.50 70 ASP A CA 1
ATOM 574 C C . ASP A 1 70 ? 11.385 -11.487 -8.206 1.00 88.50 70 ASP A C 1
ATOM 576 O O . ASP A 1 70 ? 12.607 -11.329 -8.215 1.00 88.50 70 ASP A O 1
ATOM 580 N N . ILE A 1 71 ? 10.561 -10.531 -8.652 1.00 87.56 71 ILE A N 1
ATOM 581 C CA . ILE A 1 71 ? 11.036 -9.266 -9.223 1.00 87.56 71 ILE A CA 1
ATOM 582 C C . ILE A 1 71 ? 11.799 -8.445 -8.175 1.00 87.56 71 ILE A C 1
ATOM 584 O O . ILE A 1 71 ? 12.795 -7.806 -8.518 1.00 87.56 71 ILE A O 1
ATOM 588 N N . TYR A 1 72 ? 11.379 -8.478 -6.909 1.00 87.69 72 TYR A N 1
ATOM 589 C CA . TYR A 1 72 ? 12.085 -7.834 -5.802 1.00 87.69 72 TYR A CA 1
ATOM 590 C C . TYR A 1 72 ? 13.462 -8.472 -5.558 1.00 87.69 72 TYR A C 1
ATOM 592 O O . TYR A 1 72 ? 14.463 -7.758 -5.517 1.00 87.69 72 TYR A O 1
ATOM 600 N N . GLN A 1 73 ? 13.552 -9.806 -5.510 1.00 87.25 73 GLN A N 1
ATOM 601 C CA . GLN A 1 73 ? 14.831 -10.517 -5.374 1.00 87.25 73 GLN A CA 1
ATOM 602 C C . GLN A 1 73 ? 15.764 -10.279 -6.578 1.00 87.25 73 GLN A C 1
ATOM 604 O O . GLN A 1 73 ? 16.969 -10.079 -6.413 1.00 87.25 73 GLN A O 1
ATOM 609 N N . MET A 1 74 ? 15.219 -10.227 -7.798 1.00 84.81 74 MET A N 1
ATOM 610 C CA . MET A 1 74 ? 15.987 -9.969 -9.022 1.00 84.81 74 MET A CA 1
ATOM 611 C C . MET A 1 74 ? 16.463 -8.513 -9.179 1.00 84.81 74 MET A C 1
ATOM 613 O O . MET A 1 74 ? 17.361 -8.260 -9.992 1.00 84.81 74 MET A O 1
ATOM 617 N N . LYS A 1 75 ? 15.851 -7.529 -8.500 1.00 86.38 75 LYS A N 1
ATOM 618 C CA . LYS A 1 75 ? 16.116 -6.091 -8.707 1.00 86.38 75 LYS A CA 1
ATOM 619 C C . LYS A 1 75 ? 16.601 -5.406 -7.429 1.00 86.38 75 LYS A C 1
ATOM 621 O O . LYS A 1 75 ? 15.823 -4.898 -6.634 1.00 86.38 75 LYS A O 1
ATOM 626 N N . ARG A 1 76 ? 17.926 -5.256 -7.324 1.00 83.31 76 ARG A N 1
ATOM 627 C CA . ARG A 1 76 ? 18.619 -4.601 -6.195 1.00 83.31 76 ARG A CA 1
ATOM 628 C C . ARG A 1 76 ? 18.274 -3.121 -5.951 1.00 83.31 76 ARG A C 1
ATOM 630 O O . ARG A 1 76 ? 18.689 -2.587 -4.931 1.00 83.31 76 ARG A O 1
ATOM 637 N N . THR A 1 77 ? 17.570 -2.434 -6.856 1.00 88.12 77 THR A N 1
ATOM 638 C CA . THR A 1 77 ? 17.222 -1.010 -6.696 1.00 88.12 77 THR A CA 1
ATOM 639 C C . THR A 1 77 ? 15.729 -0.761 -6.882 1.00 88.12 77 THR A C 1
ATOM 641 O O . THR A 1 77 ? 15.116 -1.281 -7.817 1.00 88.12 77 THR A O 1
ATOM 644 N N . ALA A 1 78 ? 15.160 0.111 -6.041 1.00 87.69 78 ALA A N 1
ATOM 645 C CA . ALA A 1 78 ? 13.741 0.476 -6.077 1.00 87.69 78 ALA A CA 1
ATOM 646 C C . ALA A 1 78 ? 13.289 0.990 -7.455 1.00 87.69 78 ALA A C 1
ATOM 648 O O . ALA A 1 78 ? 12.211 0.644 -7.933 1.00 87.69 78 ALA A O 1
ATOM 649 N N . THR A 1 79 ? 14.144 1.746 -8.151 1.00 91.12 79 THR A N 1
ATOM 650 C CA . THR A 1 79 ? 13.860 2.259 -9.499 1.00 91.12 79 THR A CA 1
ATOM 651 C C . THR A 1 79 ? 13.819 1.156 -10.562 1.00 91.12 79 THR A C 1
ATOM 653 O O . THR A 1 79 ? 12.995 1.219 -11.475 1.00 91.12 79 THR A O 1
ATOM 656 N N . ALA A 1 80 ? 14.664 0.124 -10.457 1.00 89.25 80 ALA A N 1
ATOM 657 C CA . ALA A 1 80 ? 14.636 -1.026 -11.361 1.00 89.25 80 ALA A CA 1
ATOM 658 C C . ALA A 1 80 ? 13.476 -1.982 -11.045 1.00 89.25 80 ALA A C 1
ATOM 660 O O . ALA A 1 80 ? 12.870 -2.519 -11.974 1.00 89.25 80 ALA A O 1
ATOM 661 N N . PHE A 1 81 ? 13.143 -2.147 -9.761 1.00 91.31 81 PHE A N 1
ATOM 662 C CA . PHE A 1 81 ? 11.959 -2.861 -9.287 1.00 91.31 81 PHE A CA 1
ATOM 663 C C . PHE A 1 81 ? 10.673 -2.210 -9.820 1.00 91.31 81 PHE A C 1
ATOM 665 O O . PHE A 1 81 ? 9.925 -2.847 -10.559 1.00 91.31 81 PHE A O 1
ATOM 672 N N . ALA A 1 82 ? 10.469 -0.912 -9.566 1.00 90.94 82 ALA A N 1
ATOM 673 C CA . ALA A 1 82 ? 9.280 -0.179 -10.004 1.00 90.94 82 ALA A CA 1
ATOM 674 C C . ALA A 1 82 ? 9.084 -0.235 -11.531 1.00 90.94 82 ALA A C 1
ATOM 676 O O . ALA A 1 82 ? 7.966 -0.424 -12.001 1.00 90.94 82 ALA A O 1
ATOM 677 N N . ARG A 1 83 ? 10.171 -0.155 -12.314 1.00 90.44 83 ARG A N 1
ATOM 678 C CA . ARG A 1 83 ? 10.148 -0.336 -13.781 1.00 90.44 83 ARG A CA 1
ATOM 679 C C . ARG A 1 83 ? 9.799 -1.753 -14.228 1.00 90.44 83 ARG A C 1
ATOM 681 O O . ARG A 1 83 ? 9.224 -1.924 -15.298 1.00 90.44 83 ARG A O 1
ATOM 688 N N . ALA A 1 84 ? 10.203 -2.776 -13.480 1.00 89.06 84 ALA A N 1
ATOM 689 C CA . ALA A 1 84 ? 9.869 -4.156 -13.814 1.00 89.06 84 ALA A CA 1
ATOM 690 C C . ALA A 1 84 ? 8.375 -4.419 -13.576 1.00 89.06 84 ALA A C 1
ATOM 692 O O . ALA A 1 84 ? 7.711 -4.904 -14.487 1.00 89.06 84 ALA A O 1
ATOM 693 N N . ILE A 1 85 ? 7.847 -3.990 -12.424 1.00 89.31 85 ILE A N 1
ATOM 694 C CA . ILE A 1 85 ? 6.416 -4.077 -12.103 1.00 89.31 85 ILE A CA 1
ATOM 695 C C . ILE A 1 85 ? 5.573 -3.252 -13.084 1.00 89.31 85 ILE A C 1
ATOM 697 O O . ILE A 1 85 ? 4.581 -3.748 -13.606 1.00 89.31 85 ILE A O 1
ATOM 701 N N . GLU A 1 86 ? 5.977 -2.016 -13.392 1.00 89.88 86 GLU A N 1
ATOM 702 C CA . GLU A 1 86 ? 5.270 -1.153 -14.347 1.00 89.88 86 GLU A CA 1
ATOM 703 C C . GLU A 1 86 ? 5.138 -1.797 -15.734 1.00 89.88 86 GLU A C 1
ATOM 705 O O . GLU A 1 86 ? 4.072 -1.734 -16.344 1.00 89.88 86 GLU A O 1
ATOM 710 N N . ARG A 1 87 ? 6.178 -2.490 -16.212 1.00 86.12 87 ARG A N 1
ATOM 711 C CA . ARG A 1 87 ? 6.126 -3.203 -17.496 1.00 86.12 87 ARG A CA 1
ATOM 712 C C . ARG A 1 87 ? 5.128 -4.359 -17.523 1.00 86.12 87 ARG A C 1
ATOM 714 O O . ARG A 1 87 ? 4.628 -4.650 -18.603 1.00 86.12 87 ARG A O 1
ATOM 721 N N . GLU A 1 88 ? 4.868 -5.018 -16.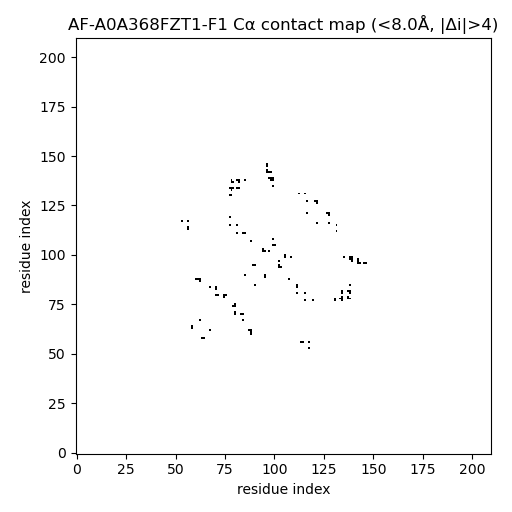395 1.00 85.75 88 GLU A N 1
ATOM 722 C CA . GLU A 1 88 ? 3.876 -6.100 -16.305 1.00 85.75 88 GLU A CA 1
ATOM 723 C C . GLU A 1 88 ? 2.465 -5.518 -16.109 1.00 85.75 88 GLU A C 1
ATOM 725 O O . GLU A 1 88 ? 1.547 -5.836 -16.860 1.00 85.75 88 GLU A O 1
ATOM 730 N N . LEU A 1 89 ? 2.321 -4.551 -15.199 1.00 83.88 89 LEU A N 1
ATOM 731 C CA . LEU A 1 89 ? 1.056 -3.902 -14.838 1.00 83.88 89 LEU A CA 1
ATOM 732 C C . LEU A 1 89 ? 0.401 -3.107 -15.991 1.00 83.88 89 LEU A C 1
ATOM 734 O O . LEU A 1 89 ? -0.829 -3.041 -16.082 1.00 83.88 89 LEU A O 1
ATOM 738 N N . PHE A 1 90 ? 1.216 -2.523 -16.876 1.00 84.06 90 PHE A N 1
ATOM 739 C CA . PHE A 1 90 ? 0.783 -1.762 -18.057 1.00 84.06 90 PHE A CA 1
ATOM 740 C C . PHE A 1 90 ? 1.083 -2.494 -19.383 1.00 84.06 90 PHE A C 1
ATOM 742 O O . PHE A 1 90 ? 1.035 -1.881 -20.449 1.00 84.06 90 PHE A O 1
ATOM 749 N N . ALA A 1 91 ? 1.390 -3.800 -19.364 1.00 82.94 91 ALA A N 1
ATOM 750 C CA . ALA A 1 91 ? 1.752 -4.560 -20.572 1.00 82.94 91 ALA A CA 1
ATOM 751 C C . ALA A 1 91 ? 0.695 -4.461 -21.692 1.00 82.94 91 ALA A C 1
ATOM 753 O O . ALA A 1 91 ? 1.042 -4.311 -22.872 1.00 82.94 91 ALA A O 1
ATOM 754 N N . HIS A 1 92 ? -0.576 -4.512 -21.282 1.00 79.69 92 HIS A N 1
ATOM 755 C CA . HIS A 1 92 ? -1.775 -4.521 -22.124 1.00 79.69 92 HIS A CA 1
ATOM 756 C C . HIS A 1 92 ? -2.435 -3.140 -22.290 1.00 79.69 92 HIS A C 1
ATOM 758 O O . HIS A 1 92 ? -3.438 -3.033 -22.992 1.00 79.69 92 HIS A O 1
ATOM 764 N N . ASP A 1 93 ? -1.894 -2.087 -21.670 1.00 80.62 93 ASP A N 1
ATOM 765 C CA . ASP A 1 93 ? -2.498 -0.755 -21.718 1.00 80.62 93 ASP A CA 1
ATOM 766 C C . ASP A 1 93 ? -2.057 0.005 -22.981 1.00 80.62 93 ASP A C 1
ATOM 768 O O . ASP A 1 93 ? -0.877 0.032 -23.347 1.00 80.62 93 ASP A O 1
ATOM 772 N N . VAL A 1 94 ? -3.008 0.662 -23.651 1.00 75.69 94 VAL A N 1
ATOM 773 C CA . VAL A 1 94 ? -2.765 1.393 -24.912 1.00 75.69 94 VAL A CA 1
ATOM 774 C C . VAL A 1 94 ? -1.883 2.635 -24.738 1.00 75.69 94 VAL A C 1
ATOM 776 O O . VAL A 1 94 ? -1.238 3.079 -25.684 1.00 75.69 94 VAL A O 1
ATOM 779 N N . ASP A 1 95 ? -1.820 3.186 -23.526 1.00 79.38 95 ASP A N 1
ATOM 780 C CA . ASP A 1 95 ? -1.060 4.380 -23.150 1.00 79.38 95 ASP A CA 1
ATOM 781 C C . ASP A 1 95 ? 0.242 4.065 -22.385 1.00 79.38 95 ASP A C 1
ATOM 783 O O . ASP A 1 95 ? 0.898 4.972 -21.867 1.00 79.38 95 ASP A O 1
ATOM 787 N N . ARG A 1 96 ? 0.677 2.796 -22.370 1.00 77.31 96 ARG A N 1
ATOM 788 C CA . ARG A 1 96 ? 1.889 2.321 -21.670 1.00 77.31 96 ARG A CA 1
ATOM 789 C C . ARG A 1 96 ? 3.184 3.066 -22.018 1.00 77.31 96 ARG A C 1
ATOM 791 O O . ARG A 1 96 ? 4.112 3.078 -21.224 1.00 77.31 96 ARG A O 1
ATOM 798 N N . ASP A 1 97 ? 3.273 3.655 -23.210 1.00 75.62 97 ASP A N 1
ATOM 799 C CA . ASP A 1 97 ? 4.458 4.374 -23.698 1.00 75.62 97 ASP A CA 1
ATOM 800 C C . ASP A 1 97 ? 4.395 5.896 -23.402 1.00 75.62 97 ASP A C 1
ATOM 802 O O . ASP A 1 97 ? 5.340 6.641 -23.696 1.00 75.62 97 ASP A O 1
ATOM 806 N N . LEU A 1 98 ? 3.301 6.365 -22.782 1.00 79.50 98 LEU A N 1
ATOM 807 C CA . LEU A 1 98 ? 3.175 7.710 -22.217 1.00 79.50 98 LEU A CA 1
ATOM 808 C C . LEU A 1 98 ? 3.807 7.794 -20.820 1.00 79.50 98 LEU A C 1
ATOM 810 O O . LEU A 1 98 ? 3.969 6.797 -20.108 1.00 79.50 98 LEU A O 1
ATOM 814 N N . ASN A 1 99 ? 4.139 9.023 -20.421 1.00 81.25 99 ASN A N 1
ATOM 815 C CA . ASN A 1 99 ? 4.590 9.325 -19.066 1.00 81.25 99 ASN A CA 1
ATOM 816 C C . ASN A 1 99 ? 3.482 8.994 -18.044 1.00 81.25 99 ASN A C 1
ATOM 818 O O . ASN A 1 99 ? 2.299 9.178 -18.340 1.00 81.25 99 ASN A O 1
ATOM 822 N N . LEU A 1 100 ? 3.862 8.547 -16.843 1.00 79.50 100 LEU A N 1
ATOM 823 C CA . LEU A 1 100 ? 2.934 8.079 -15.797 1.00 79.50 100 LEU A CA 1
ATOM 824 C C . LEU A 1 100 ? 1.843 9.094 -15.411 1.00 79.50 100 LEU A C 1
ATOM 826 O O . LEU A 1 100 ? 0.727 8.689 -15.102 1.00 79.50 100 LEU A O 1
ATOM 830 N N . ASP A 1 101 ? 2.144 10.393 -15.451 1.00 77.06 101 ASP A N 1
ATOM 831 C CA . ASP A 1 101 ? 1.226 11.500 -15.142 1.00 77.06 101 ASP A CA 1
ATOM 832 C C . ASP A 1 101 ? 0.075 11.644 -16.151 1.00 77.06 101 ASP A C 1
ATOM 834 O O . ASP A 1 101 ? -0.971 12.188 -15.815 1.00 77.06 101 ASP A O 1
ATOM 838 N N . LYS A 1 102 ? 0.247 11.140 -17.381 1.00 79.31 102 LYS A N 1
ATOM 839 C CA . LYS A 1 102 ? -0.716 11.308 -18.487 1.00 79.31 102 LYS A CA 1
ATOM 840 C C . LYS A 1 102 ? -1.518 10.051 -18.808 1.00 79.31 102 LYS A C 1
ATOM 842 O O . LYS A 1 102 ? -2.289 10.054 -19.765 1.00 79.31 102 LYS A O 1
ATOM 847 N N . ARG A 1 103 ? -1.322 8.972 -18.046 1.00 81.50 103 ARG A N 1
ATOM 848 C CA . ARG A 1 103 ? -2.029 7.704 -18.259 1.00 81.50 103 ARG A CA 1
ATOM 849 C C . ARG A 1 103 ? -3.438 7.751 -17.688 1.00 81.50 103 ARG A C 1
ATOM 851 O O . ARG A 1 103 ? -3.656 8.334 -16.628 1.00 81.50 103 ARG A O 1
ATOM 858 N N . ARG A 1 104 ? -4.376 7.074 -18.347 1.00 77.00 104 ARG A N 1
ATOM 859 C CA . ARG A 1 104 ? -5.762 6.911 -17.883 1.00 77.00 104 ARG A CA 1
ATOM 860 C C . ARG A 1 104 ? -5.823 6.073 -16.608 1.00 77.00 104 ARG A C 1
ATOM 862 O O . ARG A 1 104 ? -6.573 6.397 -15.695 1.00 77.00 104 ARG A O 1
ATOM 869 N N . SER A 1 105 ? -4.991 5.038 -16.506 1.00 82.81 105 SER A N 1
ATOM 870 C CA . SER A 1 105 ? -4.963 4.115 -15.364 1.00 82.81 105 SER A CA 1
ATOM 871 C C . SER A 1 105 ? -4.171 4.656 -14.163 1.00 82.81 105 SER A C 1
ATOM 873 O O . SER A 1 105 ? -3.255 4.000 -13.664 1.00 82.81 105 SER A O 1
ATOM 875 N N . GLN A 1 106 ? -4.534 5.843 -13.661 1.00 86.19 106 GLN A N 1
ATOM 876 C CA . GLN A 1 106 ? -3.932 6.420 -12.447 1.00 86.19 106 GLN A CA 1
ATOM 877 C C . GLN A 1 106 ? -4.084 5.510 -11.218 1.00 86.19 106 GLN A C 1
ATOM 879 O O . GLN A 1 106 ? -3.234 5.533 -10.333 1.00 86.19 106 GLN A O 1
ATOM 884 N N . ASP A 1 107 ? -5.099 4.647 -11.168 1.00 84.25 107 ASP A N 1
ATOM 885 C CA . ASP A 1 107 ? -5.280 3.669 -10.083 1.00 84.25 107 ASP A CA 1
ATOM 886 C C . ASP A 1 107 ? -4.143 2.647 -10.012 1.00 84.25 107 ASP A C 1
ATOM 888 O O . ASP A 1 107 ? -3.632 2.360 -8.930 1.00 84.25 107 ASP A O 1
ATOM 892 N N . LYS A 1 108 ? -3.671 2.173 -11.172 1.00 85.12 108 LYS A N 1
ATOM 893 C CA . LYS A 1 108 ? -2.484 1.313 -11.279 1.00 85.12 108 LYS A CA 1
ATOM 894 C C . LYS A 1 108 ? -1.219 2.052 -10.824 1.00 85.12 108 LYS A C 1
ATOM 896 O O . LYS A 1 108 ? -0.371 1.461 -10.160 1.00 85.12 108 LYS A O 1
ATOM 901 N N . VAL A 1 109 ? -1.101 3.351 -11.127 1.00 87.25 109 VAL A N 1
ATOM 902 C CA . VAL A 1 109 ? 0.026 4.198 -10.682 1.00 87.25 109 VAL A CA 1
ATOM 903 C C . VAL A 1 109 ? 0.001 4.404 -9.162 1.00 87.25 109 VAL A C 1
ATOM 905 O O . VAL A 1 109 ? 1.035 4.260 -8.510 1.00 87.25 109 VAL A O 1
ATOM 908 N N . ARG A 1 110 ? -1.174 4.686 -8.581 1.00 88.06 110 ARG A N 1
ATOM 909 C CA . ARG A 1 110 ? -1.372 4.801 -7.126 1.00 88.06 110 ARG A CA 1
ATOM 910 C C . ARG A 1 110 ? -1.039 3.492 -6.411 1.00 88.06 110 ARG A C 1
ATOM 912 O O . ARG A 1 110 ? -0.324 3.514 -5.415 1.00 88.06 110 ARG A O 1
ATOM 919 N N . TRP A 1 111 ? -1.481 2.360 -6.956 1.00 89.12 111 TRP A N 1
ATOM 920 C CA . TRP A 1 111 ? -1.150 1.038 -6.424 1.00 89.12 111 TRP A CA 1
ATOM 921 C C . TRP A 1 111 ? 0.353 0.723 -6.506 1.00 89.12 111 TRP A C 1
ATOM 923 O O . TRP A 1 111 ? 0.932 0.256 -5.528 1.00 89.12 111 TRP A O 1
ATOM 933 N N . LEU A 1 112 ? 1.018 1.050 -7.621 1.00 89.31 112 LEU A N 1
ATOM 934 C CA . LEU A 1 112 ? 2.471 0.890 -7.760 1.00 89.31 112 LEU A CA 1
ATOM 935 C C . LEU A 1 112 ? 3.247 1.724 -6.725 1.00 89.31 112 LEU A C 1
ATOM 937 O O . LEU A 1 112 ? 4.250 1.250 -6.192 1.00 89.31 112 LEU A O 1
ATOM 941 N N . ARG A 1 113 ? 2.786 2.944 -6.414 1.00 89.50 113 ARG A N 1
ATOM 942 C CA . ARG A 1 113 ? 3.373 3.772 -5.348 1.00 89.50 113 ARG A CA 1
ATOM 943 C C . ARG A 1 113 ? 3.256 3.098 -3.981 1.00 89.50 113 ARG A C 1
ATOM 945 O O . ARG A 1 113 ? 4.247 3.050 -3.256 1.00 89.50 113 ARG A O 1
ATOM 952 N N . GLU A 1 114 ? 2.085 2.554 -3.658 1.00 88.44 114 GLU A N 1
ATOM 953 C CA . GLU A 1 114 ? 1.856 1.847 -2.393 1.00 88.44 114 GLU A CA 1
ATOM 954 C C . GLU A 1 114 ? 2.708 0.573 -2.290 1.00 88.44 114 GLU A C 1
ATOM 956 O O . GLU A 1 114 ? 3.320 0.316 -1.257 1.00 88.44 114 GLU A O 1
ATOM 961 N N . LEU A 1 115 ? 2.851 -0.180 -3.387 1.00 88.56 115 LEU A N 1
ATOM 962 C CA . LEU A 1 115 ? 3.753 -1.331 -3.451 1.00 88.56 115 LEU A CA 1
ATOM 963 C C . LEU A 1 115 ? 5.217 -0.938 -3.190 1.00 88.56 115 LEU A C 1
ATOM 965 O O . LEU A 1 115 ? 5.916 -1.636 -2.457 1.00 88.56 115 LEU A O 1
ATOM 969 N N . VAL A 1 116 ? 5.698 0.166 -3.772 1.00 88.69 116 VAL A N 1
ATOM 970 C CA . VAL A 1 116 ? 7.067 0.652 -3.524 1.00 88.69 116 VAL A CA 1
ATOM 971 C C . VAL A 1 116 ? 7.240 1.060 -2.058 1.00 88.69 116 VAL A C 1
ATOM 973 O O . VAL A 1 116 ? 8.230 0.658 -1.453 1.00 88.69 116 VAL A O 1
ATOM 976 N N . ARG A 1 117 ? 6.268 1.766 -1.464 1.00 87.19 117 ARG A N 1
ATOM 977 C CA . ARG A 1 117 ? 6.258 2.124 -0.032 1.00 87.19 117 ARG A CA 1
ATOM 978 C C . ARG A 1 117 ? 6.277 0.886 0.875 1.00 87.19 117 ARG A C 1
ATOM 980 O O . ARG A 1 117 ? 7.049 0.843 1.825 1.00 87.19 117 ARG A O 1
ATOM 987 N N . TYR A 1 118 ? 5.499 -0.147 0.547 1.00 85.12 118 TYR A N 1
ATOM 988 C CA . TYR A 1 118 ? 5.461 -1.409 1.294 1.00 85.12 118 TYR A CA 1
ATOM 989 C C . TYR A 1 118 ? 6.789 -2.191 1.235 1.00 85.12 118 TYR A C 1
ATOM 991 O O . TYR A 1 118 ? 7.145 -2.879 2.188 1.00 85.12 118 TYR A O 1
ATOM 999 N N . ARG A 1 119 ? 7.532 -2.106 0.120 1.00 84.81 119 ARG A N 1
ATOM 1000 C CA . ARG A 1 119 ? 8.811 -2.821 -0.079 1.00 84.81 119 ARG A CA 1
ATOM 1001 C C . ARG A 1 119 ? 10.046 -2.051 0.372 1.00 84.81 119 ARG A C 1
ATOM 1003 O O . ARG A 1 119 ? 11.044 -2.674 0.719 1.00 84.81 119 ARG A O 1
ATOM 1010 N N . TYR A 1 120 ? 9.981 -0.726 0.358 1.00 84.56 120 TYR A N 1
ATOM 1011 C CA . TYR A 1 120 ? 11.055 0.168 0.777 1.00 84.56 120 TYR A CA 1
ATOM 1012 C C . TYR A 1 120 ? 10.516 1.134 1.844 1.00 84.56 120 TYR A C 1
ATOM 1014 O O . TYR A 1 120 ? 10.376 2.327 1.565 1.00 84.56 120 TYR A O 1
ATOM 1022 N N . PRO A 1 121 ? 10.170 0.629 3.046 1.00 83.50 121 PRO A N 1
ATOM 1023 C CA . PRO A 1 121 ? 9.698 1.475 4.133 1.00 83.50 121 PRO A CA 1
ATOM 1024 C C . PRO A 1 121 ? 10.801 2.452 4.554 1.00 83.50 121 PRO A C 1
ATOM 1026 O O . PRO A 1 121 ? 11.963 2.073 4.705 1.00 83.50 121 PRO A O 1
ATOM 1029 N N . THR A 1 122 ? 10.434 3.714 4.769 1.00 83.62 122 THR A N 1
ATOM 1030 C CA . THR A 1 122 ? 11.347 4.753 5.263 1.00 83.62 122 THR A CA 1
ATOM 1031 C C . THR A 1 122 ? 10.686 5.560 6.364 1.00 83.62 122 THR A C 1
ATOM 1033 O O . THR A 1 122 ? 9.519 5.916 6.238 1.00 83.62 122 THR A O 1
ATOM 1036 N N . SER A 1 123 ? 11.444 5.930 7.396 1.00 78.69 123 SER A N 1
ATOM 1037 C CA . SER A 1 123 ? 10.912 6.607 8.587 1.00 78.69 123 SER A CA 1
ATOM 1038 C C . SER A 1 123 ? 10.347 8.014 8.349 1.00 78.69 123 SER A C 1
ATOM 1040 O O . SER A 1 123 ? 9.743 8.573 9.259 1.00 78.69 123 SER A O 1
ATOM 1042 N N . THR A 1 124 ? 10.548 8.623 7.172 1.00 85.88 124 THR A N 1
ATOM 1043 C CA . THR A 1 124 ? 10.046 9.974 6.868 1.00 85.88 124 THR A CA 1
ATOM 1044 C C . THR A 1 124 ? 9.231 10.013 5.566 1.00 85.88 124 THR A C 1
ATOM 1046 O O . THR A 1 124 ? 9.685 9.496 4.540 1.00 85.88 124 THR A O 1
ATOM 1049 N N . PRO A 1 125 ? 8.066 10.696 5.538 1.00 83.69 125 PRO A N 1
ATOM 1050 C CA . PRO A 1 125 ? 7.276 10.873 4.312 1.00 83.69 125 PRO A CA 1
ATOM 1051 C C . PRO A 1 125 ? 8.049 11.560 3.170 1.00 83.69 125 PRO A C 1
ATOM 1053 O O . PRO A 1 125 ? 7.798 11.304 1.992 1.00 83.69 125 PRO A O 1
ATOM 1056 N N . THR A 1 126 ? 9.024 12.410 3.505 1.00 87.25 126 THR A N 1
ATOM 1057 C CA . THR A 1 126 ? 9.908 13.088 2.542 1.00 87.25 126 THR A CA 1
ATOM 1058 C C . THR A 1 126 ? 10.851 12.114 1.827 1.00 87.25 126 THR A C 1
ATOM 1060 O O . THR A 1 126 ? 11.107 12.273 0.629 1.00 87.25 126 THR A O 1
ATOM 1063 N N . ALA A 1 127 ? 11.335 11.076 2.521 1.00 86.25 127 ALA A N 1
ATOM 1064 C CA . ALA A 1 127 ? 12.133 10.018 1.907 1.00 86.25 127 ALA A CA 1
ATOM 1065 C C . ALA A 1 127 ? 11.271 9.151 0.974 1.00 86.25 127 ALA A C 1
ATOM 1067 O O . ALA A 1 127 ? 11.667 8.923 -0.170 1.00 86.25 127 ALA A O 1
ATOM 1068 N N . GLU A 1 128 ? 10.054 8.775 1.388 1.00 86.88 128 GLU A N 1
ATOM 1069 C CA . GLU A 1 128 ? 9.104 8.061 0.519 1.00 86.88 128 GLU A CA 1
ATOM 1070 C C . GLU A 1 128 ? 8.804 8.845 -0.769 1.00 86.88 128 GLU A C 1
ATOM 1072 O O . GLU A 1 128 ? 8.837 8.294 -1.873 1.00 86.88 128 GLU A O 1
ATOM 1077 N N . ALA A 1 129 ? 8.540 10.152 -0.647 1.00 87.88 129 ALA A N 1
ATOM 1078 C CA . ALA A 1 129 ? 8.284 11.034 -1.783 1.00 87.88 129 ALA A CA 1
ATOM 1079 C C . ALA A 1 129 ? 9.499 11.140 -2.722 1.00 87.88 129 ALA A C 1
ATOM 1081 O O . ALA A 1 129 ? 9.335 11.134 -3.945 1.00 87.88 129 ALA A O 1
ATOM 1082 N N . SER A 1 130 ? 10.715 11.172 -2.170 1.00 90.50 130 SER A N 1
ATOM 1083 C CA . SER A 1 130 ? 11.972 11.188 -2.931 1.00 90.50 130 SER A CA 1
ATOM 1084 C C . SER A 1 130 ? 12.225 9.870 -3.679 1.00 90.50 130 SER A C 1
ATOM 1086 O O . SER A 1 130 ? 12.584 9.883 -4.863 1.00 90.50 130 SER A O 1
ATOM 1088 N N . ILE A 1 131 ? 11.975 8.723 -3.035 1.00 90.81 131 ILE A N 1
ATOM 1089 C CA . ILE A 1 131 ? 12.069 7.389 -3.656 1.00 90.81 131 ILE A CA 1
ATOM 1090 C C . ILE A 1 131 ? 11.043 7.261 -4.783 1.00 90.81 131 ILE A C 1
ATOM 1092 O O . ILE A 1 131 ? 11.392 6.855 -5.895 1.00 90.81 131 ILE A O 1
ATOM 1096 N N . TRP A 1 132 ? 9.791 7.653 -4.532 1.00 92.62 132 TRP A N 1
ATOM 1097 C CA . TRP A 1 132 ? 8.735 7.625 -5.539 1.00 92.62 132 TRP A CA 1
ATOM 1098 C C . TRP A 1 132 ? 9.056 8.529 -6.735 1.00 92.62 132 TRP A C 1
ATOM 1100 O O . TRP A 1 132 ? 8.994 8.066 -7.873 1.00 92.62 132 TRP A O 1
ATOM 1110 N N . SER A 1 133 ? 9.502 9.766 -6.496 1.00 91.38 133 SER A N 1
ATOM 1111 C CA . SER A 1 133 ? 9.922 10.698 -7.556 1.00 91.38 133 SER A CA 1
ATOM 1112 C C . SER A 1 133 ? 11.050 10.110 -8.410 1.00 91.38 133 SER A C 1
ATOM 1114 O O . SER A 1 133 ? 10.997 10.149 -9.641 1.00 91.38 133 SER A O 1
ATOM 1116 N N . SER A 1 134 ? 12.034 9.468 -7.773 1.00 91.94 134 SER A N 1
ATOM 1117 C CA . SER A 1 134 ? 13.127 8.767 -8.461 1.00 91.94 134 SER A CA 1
ATOM 1118 C C . SER A 1 134 ? 12.620 7.599 -9.318 1.00 91.94 134 SER A C 1
ATOM 1120 O O . SER A 1 134 ? 13.083 7.403 -10.445 1.00 91.94 134 SER A O 1
ATOM 1122 N N . CYS A 1 135 ? 11.631 6.843 -8.830 1.00 91.94 135 CYS A N 1
ATOM 1123 C CA . CYS A 1 135 ? 10.982 5.768 -9.586 1.00 91.94 135 CYS A CA 1
ATOM 1124 C C . CYS A 1 135 ? 10.194 6.310 -10.789 1.00 91.94 135 CYS A C 1
ATOM 1126 O O . CYS A 1 135 ? 10.349 5.792 -11.897 1.00 91.94 135 CYS A O 1
ATOM 1128 N N . GLN A 1 136 ? 9.416 7.383 -10.612 1.00 90.44 136 GLN A N 1
ATOM 1129 C CA . GLN A 1 136 ? 8.680 8.040 -11.697 1.00 90.44 136 GLN A CA 1
ATOM 1130 C C . GLN A 1 136 ? 9.620 8.552 -12.794 1.00 90.44 136 GLN A C 1
ATOM 1132 O O . GLN A 1 136 ? 9.379 8.297 -13.975 1.00 90.44 136 GLN A O 1
ATOM 1137 N N . LEU A 1 137 ? 10.718 9.219 -12.421 1.00 90.50 137 LEU A N 1
ATOM 1138 C CA . LEU A 1 137 ? 11.740 9.677 -13.365 1.00 90.50 137 LEU A CA 1
ATOM 1139 C C . LEU A 1 137 ? 12.374 8.502 -14.122 1.00 90.50 137 LEU A C 1
ATOM 1141 O O . LEU A 1 137 ? 12.484 8.553 -15.347 1.00 90.50 137 LEU A O 1
ATOM 1145 N N . ALA A 1 138 ? 12.727 7.417 -13.427 1.00 90.38 138 ALA A N 1
ATOM 1146 C CA . ALA A 1 138 ? 13.339 6.239 -14.040 1.00 90.38 138 ALA A CA 1
ATOM 1147 C C . ALA A 1 138 ? 12.404 5.498 -15.018 1.00 90.38 138 ALA A C 1
ATOM 1149 O O . ALA A 1 138 ? 12.887 4.931 -16.007 1.00 90.38 138 ALA A O 1
ATOM 1150 N N . ILE A 1 139 ? 11.090 5.498 -14.761 1.00 90.00 139 ILE A N 1
ATOM 1151 C CA . ILE A 1 139 ? 10.053 4.953 -15.655 1.00 90.00 139 ILE A CA 1
ATOM 1152 C C . ILE A 1 139 ? 9.831 5.886 -16.855 1.00 90.00 139 ILE A C 1
ATOM 1154 O O . ILE A 1 139 ? 9.871 5.444 -18.004 1.00 90.00 139 ILE A O 1
ATOM 1158 N N . ASN A 1 140 ? 9.669 7.190 -16.625 1.00 90.44 140 ASN A N 1
ATOM 1159 C CA . ASN A 1 140 ? 9.452 8.162 -17.699 1.00 90.44 140 ASN A CA 1
ATOM 1160 C C . ASN A 1 140 ? 10.663 8.246 -18.652 1.00 90.44 140 ASN A C 1
ATOM 1162 O O . ASN A 1 140 ? 10.489 8.292 -19.872 1.00 90.44 140 ASN A O 1
ATOM 1166 N N . ASP A 1 141 ? 11.893 8.192 -18.130 1.00 88.62 141 ASP A N 1
ATOM 1167 C CA . ASP A 1 141 ? 13.119 8.118 -18.935 1.00 88.62 141 ASP A CA 1
ATOM 1168 C C . ASP A 1 141 ? 13.218 6.808 -19.738 1.00 88.62 141 ASP A C 1
ATOM 1170 O O . ASP A 1 141 ? 13.625 6.836 -20.902 1.00 88.62 141 ASP A O 1
ATOM 1174 N N . TYR A 1 142 ? 12.776 5.673 -19.179 1.00 87.50 142 TYR A N 1
ATOM 1175 C CA . TYR A 1 142 ? 12.698 4.411 -19.923 1.00 87.50 142 TYR A CA 1
ATOM 1176 C C . TYR A 1 142 ? 11.802 4.542 -21.155 1.00 87.50 142 TYR A C 1
ATOM 1178 O O . TYR A 1 142 ? 12.253 4.264 -22.266 1.00 87.50 142 TYR A O 1
ATOM 1186 N N . HIS A 1 143 ? 10.575 5.037 -20.985 1.00 85.19 143 HIS A N 1
ATOM 1187 C CA . HIS A 1 143 ? 9.622 5.202 -22.089 1.00 85.19 143 HIS A CA 1
ATOM 1188 C C . HIS A 1 143 ? 10.033 6.310 -23.068 1.00 85.19 143 HIS A C 1
ATOM 1190 O O . HIS A 1 143 ? 9.815 6.196 -24.275 1.00 85.19 143 HIS A O 1
ATOM 1196 N N . ARG A 1 144 ? 10.720 7.362 -22.603 1.00 84.75 144 ARG A N 1
ATOM 1197 C CA . ARG A 1 144 ? 11.375 8.361 -23.472 1.00 84.75 144 ARG A CA 1
ATOM 1198 C C . ARG A 1 144 ? 12.471 7.727 -24.339 1.00 84.75 144 ARG A C 1
ATOM 1200 O O . ARG A 1 144 ? 12.514 7.974 -25.545 1.00 84.75 144 ARG A O 1
ATOM 1207 N N . LYS A 1 145 ? 13.343 6.898 -23.756 1.00 84.19 145 LYS A N 1
ATOM 1208 C CA . LYS A 1 145 ? 14.414 6.181 -24.474 1.00 84.19 145 LYS A CA 1
ATOM 1209 C C . LYS A 1 145 ? 13.860 5.099 -25.404 1.00 84.19 145 LYS A C 1
ATOM 1211 O O . LYS A 1 145 ? 14.373 4.948 -26.508 1.00 84.19 145 LYS A O 1
ATOM 1216 N N . LYS A 1 146 ? 12.798 4.395 -25.003 1.00 82.81 146 LYS A N 1
ATOM 1217 C CA . LYS A 1 146 ? 12.099 3.385 -25.811 1.00 82.81 146 LYS A CA 1
ATOM 1218 C C . LYS A 1 146 ? 11.491 4.006 -27.073 1.00 82.81 146 LYS A C 1
ATOM 1220 O O . LYS A 1 146 ? 11.789 3.532 -28.163 1.00 82.81 146 LYS A O 1
ATOM 1225 N N . ARG A 1 147 ? 10.771 5.131 -26.950 1.00 81.38 147 ARG A N 1
ATOM 1226 C CA . ARG A 1 147 ? 10.251 5.898 -28.102 1.00 81.38 147 ARG A CA 1
ATOM 1227 C C . ARG A 1 147 ? 11.353 6.330 -29.078 1.00 81.38 147 ARG A C 1
ATOM 1229 O O . ARG A 1 147 ? 11.172 6.202 -30.280 1.00 81.38 147 ARG A O 1
ATOM 1236 N N . ARG A 1 148 ? 12.520 6.759 -28.578 1.00 76.38 148 ARG A N 1
ATOM 1237 C CA . ARG A 1 148 ? 13.685 7.100 -29.423 1.00 76.38 148 ARG A CA 1
ATOM 1238 C C . ARG A 1 148 ? 14.312 5.900 -30.145 1.00 76.38 148 ARG A C 1
ATOM 1240 O O . ARG A 1 148 ? 14.885 6.092 -31.206 1.00 76.38 148 ARG A O 1
ATOM 1247 N N . ARG A 1 149 ? 14.219 4.687 -29.586 1.00 70.75 149 ARG A N 1
ATOM 1248 C CA . ARG A 1 149 ? 14.725 3.441 -30.202 1.00 70.75 149 ARG A CA 1
ATOM 1249 C C . ARG A 1 149 ? 13.724 2.777 -31.154 1.00 70.75 149 ARG A C 1
ATOM 1251 O O . ARG A 1 149 ? 14.126 1.926 -31.932 1.00 70.75 149 ARG A O 1
ATOM 1258 N N . GLY A 1 150 ? 12.443 3.145 -31.081 1.00 58.59 150 GLY A N 1
ATOM 1259 C CA . GLY A 1 150 ? 11.387 2.643 -31.968 1.00 58.59 150 GLY A CA 1
ATOM 1260 C C . GLY A 1 150 ? 11.357 3.294 -33.355 1.00 58.59 150 GLY A C 1
ATOM 1261 O O . GLY A 1 150 ? 10.576 2.866 -34.197 1.00 58.59 150 GLY A O 1
ATOM 1262 N N . VAL A 1 151 ? 12.190 4.309 -33.599 1.00 50.47 151 VAL A N 1
ATOM 1263 C CA . VAL A 1 151 ? 12.402 4.880 -34.932 1.00 50.47 151 VAL A CA 1
ATOM 1264 C C . VAL A 1 151 ? 13.643 4.214 -35.533 1.00 50.47 151 VAL A C 1
ATOM 1266 O O . VAL A 1 151 ? 14.738 4.456 -35.020 1.00 50.47 151 VAL A O 1
ATOM 1269 N N . PRO A 1 152 ? 13.528 3.418 -36.614 1.00 52.19 152 PRO A N 1
ATOM 1270 C CA . PRO A 1 152 ? 14.677 3.020 -37.417 1.00 52.19 152 PRO A CA 1
ATOM 1271 C C . PRO A 1 152 ? 15.122 4.231 -38.249 1.00 52.19 152 PRO A C 1
ATOM 1273 O O . PRO A 1 152 ? 14.885 4.307 -39.450 1.00 52.19 152 PRO A O 1
ATOM 1276 N N . CYS A 1 153 ? 15.711 5.226 -37.583 1.00 38.41 153 CYS A N 1
ATOM 1277 C CA . CYS A 1 153 ? 16.345 6.340 -38.266 1.00 38.41 153 CYS A CA 1
ATOM 1278 C C . CYS A 1 153 ? 17.730 5.877 -38.704 1.00 38.41 153 CYS A C 1
ATOM 1280 O O . CYS A 1 153 ? 18.568 5.545 -37.862 1.00 38.41 153 CYS A O 1
ATOM 1282 N N . SER A 1 154 ? 17.923 5.819 -40.015 1.00 46.88 154 SER A N 1
ATOM 1283 C CA . SER A 1 154 ? 19.164 5.452 -40.680 1.00 46.88 154 SER A CA 1
ATOM 1284 C C . SER A 1 154 ? 20.382 6.137 -40.053 1.00 46.88 154 SER A C 1
ATOM 1286 O O . SER A 1 154 ? 20.369 7.345 -39.809 1.00 46.88 154 SER A O 1
ATOM 1288 N N . GLU A 1 155 ? 21.476 5.389 -39.887 1.00 45.53 155 GLU A N 1
ATOM 1289 C CA . GLU A 1 155 ? 22.807 6.001 -39.945 1.00 45.53 155 GLU A CA 1
ATOM 1290 C C . GLU A 1 155 ? 22.906 6.811 -41.261 1.00 45.53 155 GLU A C 1
ATOM 1292 O O . GLU A 1 155 ? 22.377 6.364 -42.283 1.00 45.53 155 GLU A O 1
ATOM 1297 N N . PRO A 1 156 ? 23.518 8.012 -41.246 1.00 47.03 156 PRO A N 1
ATOM 1298 C CA . PRO A 1 156 ? 24.895 8.155 -40.789 1.00 47.03 156 PRO A CA 1
ATOM 1299 C C . PRO A 1 156 ? 25.159 9.337 -39.847 1.00 47.03 156 PRO A C 1
ATOM 1301 O O . PRO A 1 156 ? 24.673 10.448 -40.029 1.00 47.03 156 PRO A O 1
ATOM 1304 N N . SER A 1 157 ? 26.094 9.143 -38.919 1.00 42.12 157 SER A N 1
ATOM 1305 C CA . SER A 1 157 ? 27.453 9.662 -39.129 1.00 42.12 157 SER A CA 1
ATOM 1306 C C . SER A 1 157 ? 28.322 9.346 -37.916 1.00 42.12 157 SER A C 1
ATOM 1308 O O . SER A 1 157 ? 28.086 9.840 -36.810 1.00 42.12 157 SER A O 1
ATOM 1310 N N . ARG A 1 158 ? 29.364 8.536 -38.127 1.00 46.78 158 ARG A N 1
ATOM 1311 C CA . ARG A 1 158 ? 30.415 8.312 -37.134 1.00 46.78 158 ARG A CA 1
ATOM 1312 C C . ARG A 1 158 ? 31.235 9.592 -36.988 1.00 46.78 158 ARG A C 1
ATOM 1314 O O . ARG A 1 158 ? 32.288 9.731 -37.605 1.00 46.78 158 ARG A O 1
ATOM 1321 N N . LYS A 1 159 ? 30.797 10.509 -36.123 1.00 41.53 159 LYS A N 1
ATOM 1322 C CA . LYS A 1 159 ? 31.708 11.501 -35.543 1.00 41.53 159 LYS A CA 1
ATOM 1323 C C . LYS A 1 159 ? 32.645 10.778 -34.582 1.00 41.53 159 LYS A C 1
ATOM 1325 O O . LYS A 1 159 ? 32.407 10.727 -33.378 1.00 41.53 159 LYS A O 1
ATOM 1330 N N . LEU A 1 160 ? 33.709 10.214 -35.151 1.00 45.09 160 LEU A N 1
ATOM 1331 C CA . LEU A 1 160 ? 34.943 9.910 -34.442 1.00 45.09 160 LEU A CA 1
ATOM 1332 C C . LEU A 1 160 ? 35.478 11.238 -33.893 1.00 45.09 160 LEU A C 1
ATOM 1334 O O . LEU A 1 160 ? 36.227 11.945 -34.560 1.00 45.09 160 LEU A O 1
ATOM 1338 N N . SER A 1 161 ? 35.029 11.614 -32.694 1.00 37.28 161 SER A N 1
ATOM 1339 C CA . SER A 1 161 ? 35.673 12.671 -31.923 1.00 37.28 161 SER A CA 1
ATOM 1340 C C . SER A 1 161 ? 37.056 12.152 -31.572 1.00 37.28 161 SER A C 1
ATOM 1342 O O . SER A 1 161 ? 37.172 11.261 -30.731 1.00 37.28 161 SER A O 1
ATOM 1344 N N . ALA A 1 162 ? 38.071 12.660 -32.272 1.00 45.41 162 ALA A N 1
ATOM 1345 C CA . ALA A 1 162 ? 39.450 12.231 -32.124 1.00 45.41 162 ALA A CA 1
ATOM 1346 C C . ALA A 1 162 ? 39.847 12.240 -30.643 1.00 45.41 162 ALA A C 1
ATOM 1348 O O . ALA A 1 162 ? 39.876 13.282 -29.985 1.00 45.41 162 ALA A O 1
ATOM 1349 N N . HIS A 1 163 ? 40.132 11.053 -30.117 1.00 41.41 163 HIS A N 1
ATOM 1350 C CA . HIS A 1 163 ? 40.828 10.930 -28.854 1.00 41.41 163 HIS A CA 1
ATOM 1351 C C . HIS A 1 163 ? 42.271 11.337 -29.150 1.00 41.41 163 HIS A C 1
ATOM 1353 O O . HIS A 1 163 ? 42.989 10.595 -29.817 1.00 41.41 163 HIS A O 1
ATOM 1359 N N . ASN A 1 164 ? 42.661 12.543 -28.726 1.00 49.06 164 ASN A N 1
ATOM 1360 C CA . ASN A 1 164 ? 44.030 13.043 -28.850 1.00 49.06 164 ASN A CA 1
ATOM 1361 C C . ASN A 1 164 ? 44.965 12.238 -27.933 1.00 49.06 164 ASN A C 1
ATOM 1363 O O . ASN A 1 164 ? 45.409 12.730 -26.898 1.00 49.06 164 ASN A O 1
ATOM 1367 N N . ILE A 1 165 ? 45.253 10.992 -28.310 1.00 47.59 165 ILE A N 1
ATOM 1368 C CA . ILE A 1 165 ? 46.422 10.271 -27.825 1.00 47.59 165 ILE A CA 1
ATOM 1369 C C . ILE A 1 165 ? 47.551 10.605 -28.792 1.00 47.59 165 ILE A C 1
ATOM 1371 O O . ILE A 1 165 ? 47.640 10.067 -29.894 1.00 47.59 165 ILE A O 1
ATOM 1375 N N . PHE A 1 166 ? 48.393 11.538 -28.364 1.00 46.91 166 PHE A N 1
ATOM 1376 C CA . PHE A 1 166 ? 49.669 11.833 -28.992 1.00 46.91 166 PHE A CA 1
ATOM 1377 C C . PHE A 1 166 ? 50.594 10.623 -28.793 1.00 46.91 166 PHE A C 1
ATOM 1379 O O . PHE A 1 166 ? 51.216 10.482 -27.742 1.00 46.91 166 PHE A O 1
ATOM 1386 N N . TYR A 1 167 ? 50.643 9.727 -29.779 1.00 42.31 167 TYR A N 1
ATOM 1387 C CA . TYR A 1 167 ? 51.699 8.722 -29.882 1.00 42.31 167 TYR A CA 1
ATOM 1388 C C . TYR A 1 167 ? 52.870 9.327 -30.666 1.00 42.31 167 TYR A C 1
ATOM 1390 O O . TYR A 1 167 ? 52.661 9.750 -31.805 1.00 42.31 167 TYR A O 1
ATOM 1398 N N . PRO A 1 168 ? 54.085 9.394 -30.090 1.00 43.50 168 PRO A N 1
ATOM 1399 C CA . PRO A 1 168 ? 55.274 9.774 -30.837 1.00 43.50 168 PRO A CA 1
ATOM 1400 C C . PRO A 1 168 ? 55.562 8.761 -31.948 1.00 43.50 168 PRO A C 1
ATOM 1402 O O . PRO A 1 168 ? 55.591 7.553 -31.711 1.00 43.50 168 PRO A O 1
ATOM 1405 N N . GLU A 1 169 ? 55.785 9.277 -33.152 1.00 44.34 169 GLU A N 1
ATOM 1406 C CA . GLU A 1 169 ? 56.242 8.519 -34.315 1.00 44.34 169 GLU A CA 1
ATOM 1407 C C . GLU A 1 169 ? 57.630 7.892 -34.050 1.00 44.34 169 GLU A C 1
ATOM 1409 O O . GLU A 1 169 ? 58.437 8.458 -33.311 1.00 44.34 169 GLU A O 1
ATOM 1414 N N . SER A 1 170 ? 57.929 6.774 -34.722 1.00 40.59 170 SER A N 1
ATOM 1415 C CA . SER A 1 170 ? 59.174 5.975 -34.679 1.00 40.59 170 SER A CA 1
ATOM 1416 C C . SER A 1 170 ? 59.369 5.004 -33.493 1.00 40.59 170 SER A C 1
ATOM 1418 O O . SER A 1 170 ? 59.920 5.324 -32.442 1.00 40.59 170 SER A O 1
ATOM 1420 N N . TYR A 1 171 ? 59.039 3.731 -33.745 1.00 37.88 171 TYR A N 1
ATOM 1421 C CA . TYR A 1 171 ? 59.719 2.585 -33.132 1.00 37.88 171 TYR A CA 1
ATOM 1422 C C . TYR A 1 171 ? 60.083 1.573 -34.228 1.00 37.88 171 TYR A C 1
ATOM 1424 O O . TYR A 1 171 ? 59.299 0.688 -34.565 1.00 37.88 171 TYR A O 1
ATOM 1432 N N . GLU A 1 172 ? 61.279 1.726 -34.796 1.00 46.91 172 GLU A N 1
ATOM 1433 C CA . GLU A 1 172 ? 61.916 0.701 -35.632 1.00 46.91 172 GLU A CA 1
ATOM 1434 C C . GLU A 1 172 ? 62.734 -0.244 -34.728 1.00 46.91 172 GLU A C 1
ATOM 1436 O O . GLU A 1 172 ? 63.555 0.231 -33.932 1.00 46.91 172 GLU A O 1
ATOM 1441 N N . PRO A 1 173 ? 62.532 -1.572 -34.794 1.00 45.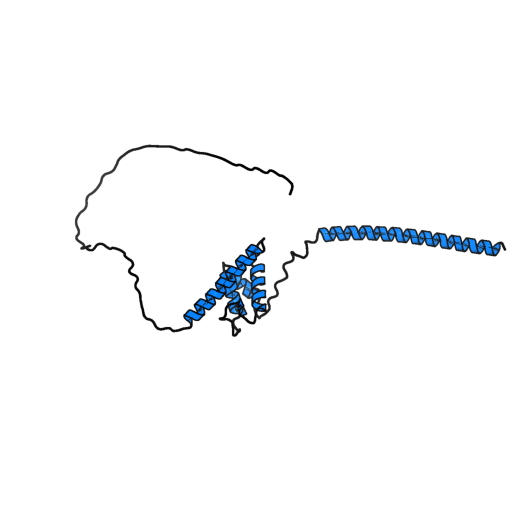28 173 PRO A N 1
ATOM 1442 C CA . PRO A 1 173 ? 63.151 -2.505 -33.862 1.00 45.28 173 PRO A CA 1
ATOM 1443 C C . PRO A 1 173 ? 64.586 -2.849 -34.282 1.00 45.28 173 PRO A C 1
ATOM 1445 O O . PRO A 1 173 ? 64.810 -3.595 -35.234 1.00 45.28 173 PRO A O 1
ATOM 1448 N N . SER A 1 174 ? 65.583 -2.393 -33.518 1.00 38.91 174 SER A N 1
ATOM 1449 C CA . SER A 1 174 ? 66.971 -2.839 -33.699 1.00 38.91 174 SER A CA 1
ATOM 1450 C C . SER A 1 174 ? 67.632 -3.207 -32.376 1.00 38.91 174 SER A C 1
ATOM 1452 O O . SER A 1 174 ? 67.786 -2.395 -31.467 1.00 38.91 174 SER A O 1
ATOM 1454 N N . ALA A 1 175 ? 68.014 -4.477 -32.265 1.00 40.56 175 ALA A N 1
ATOM 1455 C CA . ALA A 1 175 ? 68.634 -5.037 -31.075 1.00 40.56 175 ALA A CA 1
ATOM 1456 C C . ALA A 1 175 ? 70.061 -4.511 -30.860 1.00 40.56 175 ALA A C 1
ATOM 1458 O O . ALA A 1 175 ? 70.838 -4.457 -31.817 1.00 40.56 175 ALA A O 1
ATOM 1459 N N . LYS A 1 176 ? 70.446 -4.291 -29.590 1.00 42.56 176 LYS A N 1
ATOM 1460 C CA . LYS A 1 176 ? 71.759 -4.702 -29.045 1.00 42.56 176 LYS A CA 1
ATOM 1461 C C . LYS A 1 176 ? 71.909 -4.493 -27.528 1.00 42.56 176 LYS A C 1
ATOM 1463 O O . LYS A 1 176 ? 71.917 -3.369 -27.053 1.00 42.56 176 LYS A O 1
ATOM 1468 N N . ARG A 1 177 ? 72.285 -5.607 -26.882 1.00 35.09 177 ARG A N 1
ATOM 1469 C CA . ARG A 1 177 ? 73.364 -5.736 -25.877 1.00 35.09 177 ARG A CA 1
ATOM 1470 C C . ARG A 1 177 ? 73.088 -5.289 -24.428 1.00 35.09 177 ARG A C 1
ATOM 1472 O O . ARG A 1 177 ? 72.551 -4.228 -24.156 1.00 35.09 177 ARG A O 1
ATOM 1479 N N . ALA A 1 178 ? 73.516 -6.152 -23.506 1.00 41.72 178 ALA A N 1
ATOM 1480 C CA . ALA A 1 178 ? 73.334 -6.047 -22.060 1.00 41.72 178 ALA A CA 1
ATOM 1481 C C . ALA A 1 178 ? 74.502 -5.350 -21.335 1.00 41.72 178 ALA A C 1
ATOM 1483 O O . ALA A 1 178 ? 75.634 -5.444 -21.800 1.00 41.72 178 ALA A O 1
ATOM 1484 N N . HIS A 1 179 ? 74.205 -4.7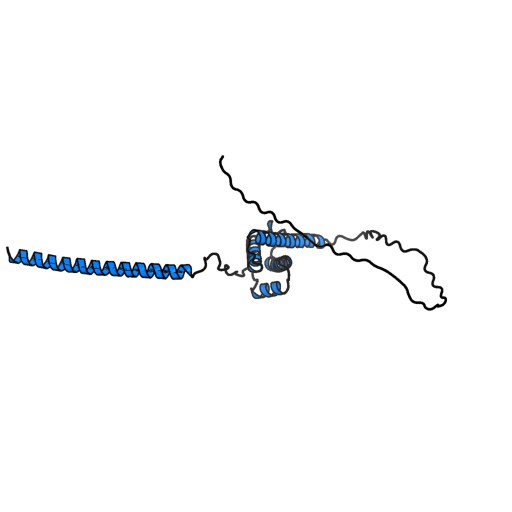71 -20.166 1.00 37.12 179 HIS 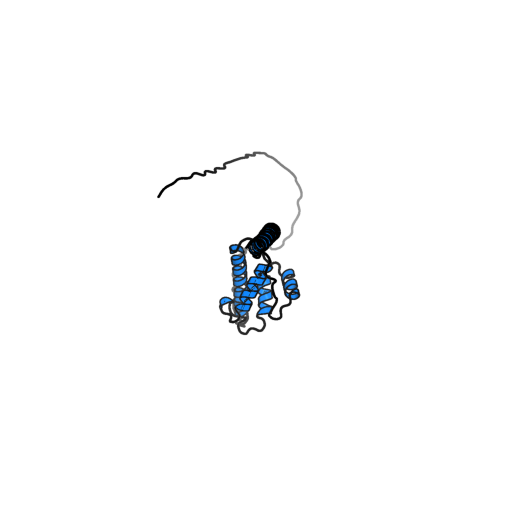A N 1
ATOM 1485 C CA . HIS A 1 179 ? 75.028 -4.604 -18.948 1.00 37.12 179 HIS A CA 1
ATOM 1486 C C . HIS A 1 179 ? 74.005 -4.310 -17.814 1.00 37.12 179 HIS A C 1
ATOM 1488 O O . HIS A 1 179 ? 73.098 -3.523 -18.052 1.00 37.12 179 HIS A O 1
ATOM 1494 N N . VAL A 1 180 ? 73.871 -5.027 -16.688 1.00 37.09 180 VAL A N 1
ATOM 1495 C CA . VAL A 1 180 ? 74.802 -5.490 -15.629 1.00 37.09 180 VAL A CA 1
ATOM 1496 C C . VAL A 1 180 ? 75.057 -4.429 -14.533 1.00 37.09 180 VAL A C 1
ATOM 1498 O O . VAL A 1 180 ? 75.957 -3.615 -14.677 1.00 37.09 180 VAL A O 1
ATOM 1501 N N . PHE A 1 181 ? 74.311 -4.598 -13.426 1.00 32.94 181 PHE A N 1
ATOM 1502 C CA . PHE A 1 181 ? 74.687 -4.440 -11.999 1.00 32.94 181 PHE A CA 1
ATOM 1503 C C . PHE A 1 181 ? 74.842 -3.051 -11.321 1.00 32.94 181 PHE A C 1
ATOM 1505 O O . PHE A 1 181 ? 74.888 -2.020 -11.976 1.00 32.94 181 PHE A O 1
ATOM 1512 N N . GLU A 1 182 ? 74.913 -3.129 -9.977 1.00 36.97 182 GLU A N 1
ATOM 1513 C CA . GLU A 1 182 ? 75.045 -2.099 -8.912 1.00 36.97 182 GLU A CA 1
ATOM 1514 C C . GLU A 1 182 ? 73.764 -1.283 -8.601 1.00 36.97 182 GLU A C 1
ATOM 1516 O O . GLU A 1 182 ? 73.165 -0.710 -9.503 1.00 36.97 182 GLU A O 1
ATOM 1521 N N . VAL A 1 183 ? 73.134 -1.283 -7.407 1.00 36.69 183 VAL A N 1
ATOM 1522 C CA . VAL A 1 183 ? 73.475 -1.482 -5.963 1.00 36.69 183 VAL A CA 1
ATOM 1523 C C . VAL A 1 183 ? 73.849 -0.191 -5.217 1.00 36.69 183 VAL A C 1
ATOM 1525 O O . VAL A 1 183 ? 74.994 0.234 -5.279 1.00 36.69 183 VAL A O 1
ATOM 1528 N N . SER A 1 184 ? 72.879 0.299 -4.419 1.00 36.34 184 SER A N 1
ATOM 1529 C CA . SER A 1 184 ? 72.980 1.275 -3.304 1.00 36.34 184 SER A CA 1
ATOM 1530 C C . SER A 1 184 ? 73.576 2.663 -3.663 1.00 36.34 184 SER A C 1
ATOM 1532 O O . SER A 1 184 ? 74.132 2.843 -4.735 1.00 36.34 184 SER A O 1
ATOM 1534 N N . SER A 1 185 ? 73.447 3.754 -2.904 1.00 39.09 185 SER A N 1
ATOM 1535 C CA . SER A 1 185 ? 72.733 4.077 -1.651 1.00 39.09 185 SER A CA 1
ATOM 1536 C C . SER A 1 185 ? 72.076 5.492 -1.822 1.00 39.09 185 SER A C 1
ATOM 1538 O O . SER A 1 185 ? 71.845 5.871 -2.966 1.00 39.09 185 SER A O 1
ATOM 1540 N N . ASP A 1 186 ? 71.739 6.370 -0.856 1.00 35.56 186 ASP A N 1
ATOM 1541 C CA . ASP A 1 186 ? 71.687 6.397 0.627 1.00 35.56 186 ASP A CA 1
ATOM 1542 C C . ASP A 1 186 ? 70.834 7.611 1.110 1.00 35.56 186 ASP A C 1
ATOM 1544 O O . ASP A 1 186 ? 70.720 8.560 0.339 1.00 35.56 186 ASP A O 1
ATOM 1548 N N . LEU A 1 187 ? 70.372 7.612 2.382 1.00 43.12 187 LEU A N 1
ATOM 1549 C CA . LEU A 1 187 ? 70.034 8.788 3.248 1.00 43.12 187 LEU A CA 1
ATOM 1550 C C . LEU A 1 187 ? 68.928 9.797 2.768 1.00 43.12 187 LEU A C 1
ATOM 1552 O O . LEU A 1 187 ? 68.727 10.021 1.582 1.00 43.12 187 LEU A O 1
ATOM 1556 N N . ASP A 1 188 ? 68.147 10.494 3.610 1.00 40.25 188 ASP A N 1
ATOM 1557 C CA . ASP A 1 188 ? 67.971 10.465 5.074 1.00 40.25 188 ASP A CA 1
ATOM 1558 C C . ASP A 1 188 ? 66.609 11.082 5.508 1.00 40.25 188 ASP A C 1
ATOM 1560 O O . ASP A 1 188 ? 65.849 11.547 4.662 1.00 40.25 188 ASP A O 1
ATOM 1564 N N . LEU A 1 189 ? 66.335 11.050 6.826 1.00 41.50 189 LEU A N 1
ATOM 1565 C CA . LEU A 1 189 ? 65.524 11.951 7.697 1.00 41.50 189 LEU A CA 1
ATOM 1566 C C . LEU A 1 189 ? 64.637 13.069 7.048 1.00 41.50 189 LEU A C 1
ATOM 1568 O O . LEU A 1 189 ? 65.017 13.730 6.096 1.00 41.50 189 LEU A O 1
ATOM 1572 N N . GLU A 1 190 ? 63.461 13.453 7.573 1.00 42.41 190 GLU A N 1
ATOM 1573 C CA . GLU A 1 190 ? 63.096 13.544 8.99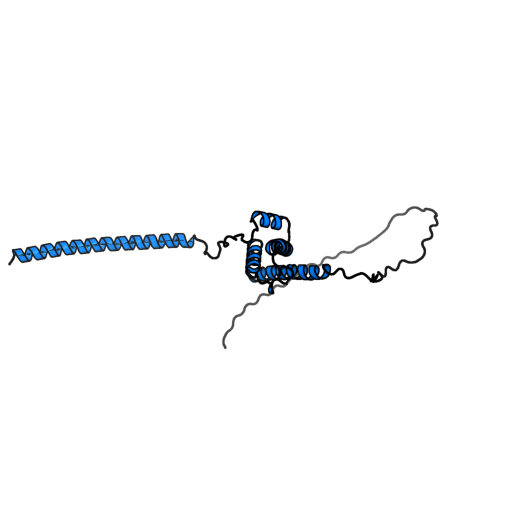3 1.00 42.41 190 GLU A CA 1
ATOM 1574 C C . GLU A 1 190 ? 61.567 13.593 9.249 1.00 42.41 190 GLU A C 1
ATOM 1576 O O . GLU A 1 190 ? 60.780 14.181 8.511 1.00 42.41 190 GLU A O 1
ATOM 1581 N N . SER A 1 191 ? 61.187 12.979 10.370 1.00 38.56 191 SER A N 1
ATOM 1582 C CA . SER A 1 191 ? 60.110 13.315 11.315 1.00 38.56 191 SER A CA 1
ATOM 1583 C C . SER A 1 191 ? 59.412 14.692 11.207 1.00 38.56 191 SER A C 1
ATOM 1585 O O . SER A 1 191 ? 60.072 15.727 11.280 1.00 38.56 191 SER A O 1
ATOM 1587 N N . SER A 1 192 ? 58.071 14.722 11.319 1.00 41.50 192 SER A N 1
ATOM 1588 C CA . SER A 1 192 ? 57.414 15.194 12.567 1.00 41.50 192 SER A CA 1
ATOM 1589 C C . SER A 1 192 ? 55.879 15.164 12.557 1.00 41.50 192 SER A C 1
ATOM 1591 O O . SER A 1 192 ? 55.217 15.663 11.652 1.00 41.50 192 SER A O 1
ATOM 1593 N N . ASN A 1 193 ? 55.318 14.649 13.654 1.00 44.91 193 ASN A N 1
ATOM 1594 C CA . ASN A 1 193 ? 53.899 14.738 14.012 1.00 44.91 193 ASN A CA 1
ATOM 1595 C C . ASN A 1 193 ? 53.555 16.122 14.588 1.00 44.91 193 ASN A C 1
ATOM 1597 O O . ASN A 1 193 ? 54.332 16.608 15.398 1.00 44.91 193 ASN A O 1
ATOM 1601 N N . HIS A 1 194 ? 52.364 16.655 14.295 1.00 42.75 194 HIS A N 1
ATOM 1602 C CA . HIS A 1 194 ? 51.526 17.545 15.135 1.00 42.75 194 HIS A CA 1
ATOM 1603 C C . HIS A 1 194 ? 50.100 17.412 14.542 1.00 42.75 194 HIS A C 1
ATOM 1605 O O . HIS A 1 194 ? 49.897 17.800 13.399 1.00 42.75 194 HIS A O 1
ATOM 1611 N N . SER A 1 195 ? 49.123 16.673 15.080 1.00 43.12 195 SER A N 1
ATOM 1612 C CA . SER A 1 195 ? 48.552 16.590 16.435 1.00 43.12 195 SER A CA 1
ATOM 1613 C C . SER A 1 195 ? 47.746 17.831 16.850 1.00 43.12 195 SER A C 1
ATOM 1615 O O . SER A 1 195 ? 48.351 18.819 17.244 1.00 43.12 195 SER A O 1
ATOM 1617 N N . ASN A 1 196 ? 46.406 17.679 16.850 1.00 35.50 196 ASN A N 1
ATOM 1618 C CA . ASN A 1 196 ? 45.414 18.330 17.736 1.00 35.50 196 ASN A CA 1
ATOM 1619 C C . ASN A 1 196 ? 45.243 19.876 17.680 1.00 35.50 196 ASN A C 1
ATOM 1621 O O . ASN A 1 196 ? 46.153 20.594 17.295 1.00 35.50 196 ASN A O 1
ATOM 1625 N N . SER A 1 197 ? 44.096 20.474 18.039 1.00 39.56 197 SER A N 1
ATOM 1626 C CA . SER A 1 197 ? 42.746 19.974 18.402 1.00 39.56 197 SER A CA 1
ATOM 1627 C C . SER A 1 197 ? 41.715 21.131 18.380 1.00 39.56 197 SER A C 1
ATOM 1629 O O . SER A 1 197 ? 42.096 22.276 18.157 1.00 39.56 197 SER A O 1
ATOM 1631 N N . ASP A 1 198 ? 40.443 20.813 18.681 1.00 41.44 198 ASP A N 1
ATOM 1632 C CA . ASP A 1 198 ? 39.394 21.714 19.215 1.00 41.44 198 ASP A CA 1
ATOM 1633 C C . ASP A 1 198 ? 38.852 22.818 18.266 1.00 41.44 198 ASP A C 1
ATOM 1635 O O . ASP A 1 198 ? 39.554 23.385 17.444 1.00 41.44 198 ASP A O 1
ATOM 1639 N N . LEU A 1 199 ? 37.556 23.157 18.262 1.00 44.16 199 LEU A N 1
ATOM 1640 C CA . LEU A 1 199 ? 36.770 23.547 19.434 1.00 44.16 199 LEU A CA 1
ATOM 1641 C C . LEU A 1 199 ? 35.249 23.372 19.216 1.00 44.16 199 LEU A C 1
ATOM 1643 O O . LEU A 1 199 ? 34.705 23.739 18.175 1.00 44.16 199 LEU A O 1
ATOM 1647 N N . TYR A 1 200 ? 34.550 22.864 20.235 1.00 48.09 200 TYR A N 1
ATOM 1648 C CA . TYR A 1 200 ? 33.088 22.952 20.359 1.00 48.09 200 TYR A CA 1
ATOM 1649 C C . TYR A 1 200 ? 32.674 24.371 20.764 1.00 48.09 200 TYR A C 1
ATOM 1651 O O . TYR A 1 200 ? 33.256 24.918 21.699 1.00 48.09 200 TYR A O 1
ATOM 1659 N N . GLN A 1 201 ? 31.571 24.899 20.225 1.00 48.22 201 GLN A N 1
ATOM 1660 C CA . GLN A 1 201 ? 30.789 25.876 20.987 1.00 48.22 201 GLN A CA 1
ATOM 1661 C C . GLN A 1 201 ? 29.285 25.767 20.726 1.00 48.22 201 GLN A C 1
ATOM 1663 O O . GLN A 1 201 ? 28.807 25.799 19.596 1.00 48.22 201 GLN A O 1
ATOM 1668 N N . PHE A 1 202 ? 28.562 25.599 21.829 1.00 41.75 202 PHE A N 1
ATOM 1669 C CA . PHE A 1 202 ? 27.117 25.468 21.931 1.00 41.75 202 PHE A CA 1
ATOM 1670 C C . PHE A 1 202 ? 26.658 26.667 22.764 1.00 41.75 202 PHE A C 1
ATOM 1672 O O . PHE A 1 202 ? 27.114 26.808 23.899 1.00 41.75 202 PHE A O 1
ATOM 1679 N N . THR A 1 203 ? 25.788 27.527 22.239 1.00 53.97 203 THR A N 1
ATOM 1680 C CA . THR A 1 203 ? 25.138 28.578 23.036 1.00 53.97 203 THR A CA 1
ATOM 1681 C C . THR A 1 203 ? 23.647 28.631 22.733 1.00 53.97 203 THR A C 1
ATOM 1683 O O . THR A 1 203 ? 23.205 28.932 21.628 1.00 53.97 203 THR A O 1
ATOM 1686 N N . THR A 1 204 ? 22.869 28.310 23.758 1.00 50.22 204 THR A N 1
ATOM 1687 C CA . THR A 1 204 ? 21.434 28.574 23.875 1.00 50.22 204 THR A CA 1
ATOM 1688 C C . THR A 1 204 ? 21.238 29.888 24.617 1.00 50.22 204 THR A C 1
ATOM 1690 O O . THR A 1 204 ? 21.770 29.985 25.719 1.00 50.22 204 THR A O 1
ATOM 1693 N N . GLU A 1 205 ? 20.412 30.816 24.127 1.00 52.78 205 GLU A N 1
ATOM 1694 C CA . GLU A 1 205 ? 19.757 31.822 24.984 1.00 52.78 205 GLU A CA 1
ATOM 1695 C C . GLU A 1 205 ? 18.340 32.166 24.491 1.00 52.78 205 GLU A C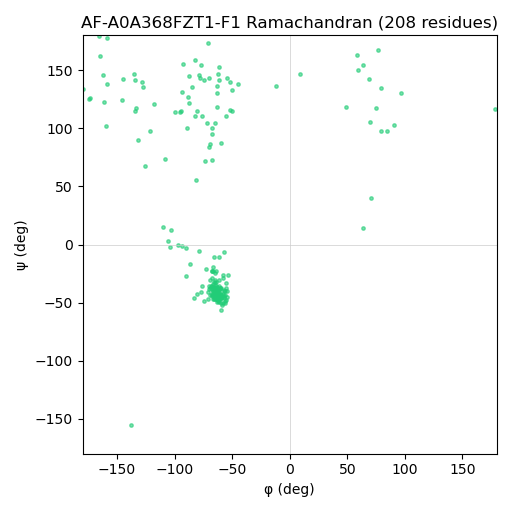 1
ATOM 1697 O O . GLU A 1 205 ? 18.075 32.239 23.290 1.00 52.78 205 GLU A O 1
ATOM 1702 N N . ASN A 1 206 ? 17.433 32.368 25.453 1.00 46.62 206 ASN A N 1
ATOM 1703 C CA . ASN A 1 206 ? 16.081 32.906 25.276 1.00 46.62 206 ASN A CA 1
ATOM 1704 C C . ASN A 1 206 ? 16.095 34.445 25.352 1.00 46.62 206 ASN A C 1
ATOM 1706 O O . ASN A 1 206 ? 16.750 34.991 26.237 1.00 46.62 206 ASN A O 1
ATOM 1710 N N . SER A 1 207 ? 15.242 35.123 24.576 1.00 52.66 207 SER A N 1
ATOM 1711 C CA . SER A 1 207 ? 14.440 36.296 25.008 1.00 52.66 207 SER A CA 1
ATOM 1712 C C . SER A 1 207 ? 13.490 36.699 23.864 1.00 52.66 207 SER A C 1
ATOM 1714 O O . SER A 1 207 ? 13.933 36.718 22.723 1.00 52.66 207 SER A O 1
ATOM 1716 N N . SER A 1 208 ? 12.165 36.801 24.028 1.00 50.44 208 SER A N 1
ATOM 1717 C CA . SER A 1 208 ? 11.337 37.776 24.782 1.00 50.44 208 SER A CA 1
ATOM 1718 C C . SER A 1 208 ? 10.797 38.902 23.879 1.00 50.44 208 SER A C 1
ATOM 1720 O O . SER A 1 208 ? 11.565 39.523 23.157 1.00 50.44 208 SER A O 1
ATOM 1722 N N . ASP A 1 209 ? 9.481 39.131 23.984 1.00 49.91 209 ASP A N 1
ATOM 1723 C CA . ASP A 1 209 ? 8.649 40.269 23.534 1.00 49.91 209 ASP A CA 1
ATOM 1724 C C . ASP A 1 209 ? 8.745 40.841 22.100 1.00 49.91 209 ASP A C 1
ATOM 1726 O O . ASP A 1 209 ? 9.721 41.483 21.710 1.00 49.91 209 ASP A O 1
ATOM 1730 N N . ALA A 1 210 ? 7.607 40.749 21.392 1.00 51.12 210 ALA A N 1
ATOM 1731 C CA . ALA A 1 210 ? 7.074 41.745 20.451 1.00 51.12 210 ALA A CA 1
ATOM 1732 C C . ALA A 1 210 ? 5.545 41.578 20.312 1.00 51.12 210 ALA A C 1
ATOM 1734 O O . ALA A 1 210 ? 5.104 40.412 20.179 1.00 51.12 210 ALA A O 1
#

Sequence (210 aa):
MDSYIREISSRQLEMQQDVDSIKAKVERLEQSERSLRCSVYELLDRVPPRAEVPKALTYPYNLTKERVDDIYQMKRTATAFARAIERELFAHDVDRDLNLDKRRSQDKVRWLRELVRYRYPTSTPTAEASIWSSCQLAINDYHRKKRRRGVPCSEPSRKLSAHNIFYPESYEPSAKRAHVFEVSSDLDLESSNHSNSDLYQFTTENSSDA

Organism: Ancylostoma caninum (NCBI:txid29170)